Protein AF-A0A4W2GE34-F1 (afdb_monomer)

pLDDT: mean 76.1, std 17.74, range [30.22, 95.31]

Solvent-accessible surface area (backbone atoms only — not comparable to full-atom values): 17712 Å² total; per-residue (Å²): 122,69,67,61,56,55,50,52,54,49,48,54,54,51,48,54,53,50,52,54,49,46,38,51,45,36,50,52,36,46,50,34,50,51,50,37,46,51,49,50,53,49,48,57,51,46,40,61,76,46,47,76,88,37,50,70,58,52,50,50,47,28,46,50,36,48,53,36,40,53,53,33,50,52,42,52,51,53,42,52,54,48,54,48,52,47,52,23,63,76,69,72,51,89,56,68,73,80,66,56,48,72,70,56,52,53,51,52,52,50,51,44,53,54,56,62,43,55,54,69,72,67,85,70,83,84,82,77,78,83,77,82,79,96,70,99,64,86,83,79,69,78,71,68,56,76,51,75,68,49,47,52,28,52,56,40,41,60,60,53,58,69,47,51,65,57,32,50,50,52,68,66,39,61,83,71,37,66,66,54,49,52,53,25,60,76,68,70,48,74,93,46,74,64,61,51,53,52,50,48,46,72,73,44,43,66,63,54,52,52,55,49,51,55,50,50,46,55,51,50,15,53,53,37,18,63,44,27,54,77,44,96,57,89,75,27,45,59,71,56,26,56,52,42,40,57,35,38,41,69,67,66,62,88,70,87,71,74,68,86,38,75,62,22,46,52,52,52,51,52,44,38,50,49,58,79,52,58,71,92,70,74,77,69,81,74,72,82,73,65,76,82,83,77,80,82,87,82,83,80,85,82,133

Radius of gyration: 26.82 Å; Cα contacts (8 Å, |Δi|>4): 224; chains: 1; bounding box: 54×100×78 Å

Foldseek 3Di:
DVPVVVVVVVLVVVLLVLLVVLLVLLVLLVVLLVVLLVLLLVLLVCLLPVPLVCVVVNLVSLVVSQVSLVVSLVSLVVNVVSVLVSQCSVVVNPDSVVSDDPVVVVVNVVVNVLSNQAPHSDPDDDRPPPDDDDDDDDPPGRPSADDPSNLVSSVSSVVSCVSVLVSCLSVVCCVVDPVNVVVCVVVVPDDDSVVVVVVCCVPPVPVVVVVVVVVLLQSLLSNLLNQQVPPPDPCSDSVNSSVLLVCLLVVVCPPPRDRPGPSNVVSSVVSNVCNVDVDPDDPDPPVVPDDPPPDDDDDDDDD

Nearest PDB structures (foldseek):
  6cnn-assembly1_A  TM=9.655E-01  e=1.102E-25  Homo sapiens
  8j02-assembly1_A  TM=2.925E-01  e=1.025E-02  Homo sapiens

Organism: Bos indicus x Bos taurus (NCBI:txid30522)

Mean predicted aligned error: 12.09 Å

Structure (mmCIF, N/CA/C/O backbone):
data_AF-A0A4W2GE34-F1
#
_entry.id   AF-A0A4W2GE34-F1
#
loop_
_atom_site.group_PDB
_atom_site.id
_atom_site.type_symbol
_atom_site.label_atom_id
_atom_site.label_alt_id
_atom_site.label_comp_id
_atom_site.label_asym_id
_atom_site.label_entity_id
_atom_site.label_seq_id
_atom_site.pdbx_PDB_ins_code
_atom_site.Cartn_x
_atom_site.Cartn_y
_atom_site.Cartn_z
_atom_site.occupancy
_atom_site.B_iso_or_equiv
_atom_site.auth_seq_id
_atom_site.auth_comp_id
_atom_site.auth_asym_id
_atom_site.auth_atom_id
_atom_site.pdbx_PDB_model_num
ATOM 1 N N . MET A 1 1 ? -26.357 -3.545 44.857 1.00 49.72 1 MET A N 1
ATOM 2 C CA . MET A 1 1 ? -25.732 -2.459 44.062 1.00 49.72 1 MET A CA 1
ATOM 3 C C . MET A 1 1 ? -24.237 -2.652 43.767 1.00 49.72 1 MET A C 1
ATOM 5 O O . MET A 1 1 ? -23.797 -2.166 42.738 1.00 49.72 1 MET A O 1
ATOM 9 N N . GLY A 1 2 ? -23.444 -3.382 44.572 1.00 49.66 2 GLY A N 1
ATOM 10 C CA . GLY A 1 2 ? -22.002 -3.571 44.295 1.00 49.66 2 GLY A CA 1
ATOM 11 C C . GLY A 1 2 ? -21.643 -4.480 43.101 1.00 49.66 2 GLY A C 1
ATOM 12 O O . GLY A 1 2 ? -20.618 -4.264 42.461 1.00 49.66 2 GLY A O 1
ATOM 13 N N . GLY A 1 3 ? -22.482 -5.466 42.759 1.00 56.97 3 GLY A N 1
ATOM 14 C CA . GLY A 1 3 ? -22.187 -6.440 41.692 1.00 56.97 3 GLY A CA 1
ATOM 15 C C . GLY A 1 3 ? -22.175 -5.862 40.270 1.00 56.97 3 GLY A C 1
ATOM 16 O O . GLY A 1 3 ? -21.325 -6.234 39.463 1.00 56.97 3 GLY A O 1
ATOM 17 N N . GLU A 1 4 ? -23.058 -4.906 39.965 1.00 59.00 4 GLU A N 1
ATOM 18 C CA . GLU A 1 4 ? -23.108 -4.269 38.638 1.00 59.00 4 GLU A CA 1
ATOM 19 C C . GLU A 1 4 ? -21.934 -3.312 38.403 1.00 59.00 4 GLU A C 1
ATOM 21 O O . GLU A 1 4 ? -21.377 -3.276 37.306 1.00 59.00 4 GLU A O 1
ATOM 26 N N . LEU A 1 5 ? -21.485 -2.604 39.447 1.00 60.19 5 LEU A N 1
ATOM 27 C CA . LEU A 1 5 ? -20.334 -1.702 39.364 1.00 60.19 5 LEU A CA 1
ATOM 28 C C . LEU A 1 5 ? -19.029 -2.472 39.084 1.00 60.19 5 LEU A C 1
ATOM 30 O O . LEU A 1 5 ? -18.223 -2.060 38.248 1.00 60.19 5 LEU A O 1
ATOM 34 N N . VAL A 1 6 ? -18.842 -3.626 39.738 1.00 63.75 6 VAL A N 1
ATOM 35 C CA . VAL A 1 6 ? -17.682 -4.513 39.528 1.00 63.75 6 VAL A CA 1
ATOM 36 C C . VAL A 1 6 ? -17.706 -5.137 38.127 1.00 63.75 6 VAL A C 1
ATOM 38 O O . VAL A 1 6 ? -16.666 -5.205 37.468 1.00 63.75 6 VAL A O 1
ATOM 41 N N . SER A 1 7 ? -18.890 -5.520 37.633 1.00 67.19 7 SER A N 1
ATOM 42 C CA . SER A 1 7 ? -19.073 -6.013 36.261 1.00 67.19 7 SER A CA 1
ATOM 43 C C . SER A 1 7 ? -18.729 -4.939 35.214 1.00 67.19 7 SER A C 1
ATOM 45 O O . SER A 1 7 ? -17.963 -5.196 34.279 1.00 67.19 7 SER A O 1
ATOM 47 N N . GLY A 1 8 ? -19.186 -3.696 35.421 1.00 72.69 8 GLY A N 1
ATOM 48 C CA . GLY A 1 8 ? -18.894 -2.559 34.541 1.00 72.69 8 GLY A CA 1
ATOM 49 C C . GLY A 1 8 ? -17.405 -2.192 34.484 1.00 72.69 8 GLY A C 1
ATOM 50 O O . GLY A 1 8 ? -16.846 -1.994 33.403 1.00 72.69 8 GLY A O 1
ATOM 51 N N . LEU A 1 9 ? -16.717 -2.181 35.631 1.00 79.31 9 LEU A N 1
ATOM 52 C CA . LEU A 1 9 ? -15.264 -1.964 35.703 1.00 79.31 9 LEU A CA 1
ATOM 53 C C . LEU A 1 9 ? -14.473 -3.080 34.997 1.00 79.31 9 LEU A C 1
ATOM 55 O O . LEU A 1 9 ? -13.468 -2.809 34.330 1.00 79.31 9 LEU A O 1
ATOM 59 N N . GLY A 1 10 ? -14.939 -4.330 35.099 1.00 83.62 10 GLY A N 1
ATOM 60 C CA . GLY A 1 10 ? -14.369 -5.475 34.386 1.00 83.62 10 GLY A CA 1
ATOM 61 C C . GLY A 1 10 ? -14.473 -5.334 32.864 1.00 83.62 10 GLY A C 1
ATOM 62 O O . GLY A 1 10 ? -13.480 -5.532 32.155 1.00 83.62 10 GLY A O 1
ATOM 63 N N . ALA A 1 11 ? -15.639 -4.916 32.364 1.00 81.94 11 ALA A N 1
ATOM 64 C CA . ALA A 1 11 ? -15.869 -4.664 30.942 1.00 81.94 11 ALA A CA 1
ATOM 65 C C . ALA A 1 11 ? -14.972 -3.534 30.404 1.00 81.94 11 ALA A C 1
ATOM 67 O O . ALA A 1 11 ? -14.330 -3.695 29.364 1.00 81.94 11 ALA A O 1
ATOM 68 N N . LEU A 1 12 ? -14.828 -2.432 31.149 1.00 83.06 12 LEU A N 1
ATOM 69 C CA . LEU A 1 12 ? -13.944 -1.318 30.781 1.00 83.06 12 LEU A CA 1
ATOM 70 C C . LEU A 1 12 ? -12.466 -1.732 30.723 1.00 83.06 12 LEU A C 1
ATOM 72 O O . LEU A 1 12 ? -11.753 -1.373 29.781 1.00 83.06 12 LEU A O 1
ATOM 76 N N . ARG A 1 13 ? -12.001 -2.534 31.691 1.00 86.50 13 ARG A N 1
ATOM 77 C CA . ARG A 1 13 ? -10.631 -3.073 31.688 1.00 86.50 13 ARG A CA 1
ATOM 78 C C . ARG A 1 13 ? -10.398 -3.999 30.492 1.00 86.50 13 ARG A C 1
ATOM 80 O O . ARG A 1 13 ? -9.358 -3.904 29.838 1.00 86.50 13 ARG A O 1
ATOM 87 N N . ARG A 1 14 ? -11.363 -4.874 30.189 1.00 85.88 14 ARG A N 1
ATOM 88 C CA . ARG A 1 14 ? -11.313 -5.777 29.029 1.00 85.88 14 ARG A CA 1
ATOM 89 C C . ARG A 1 14 ? -11.251 -4.992 27.721 1.00 85.88 14 ARG A C 1
ATOM 91 O O . ARG A 1 14 ? -10.404 -5.283 26.883 1.00 85.88 14 ARG A O 1
ATOM 98 N N . ARG A 1 15 ? -12.078 -3.956 27.588 1.00 84.75 15 ARG A N 1
ATOM 99 C CA . ARG A 1 15 ? -12.114 -3.053 26.434 1.00 84.75 15 ARG A CA 1
ATOM 100 C C . ARG A 1 15 ? -10.772 -2.368 26.182 1.00 84.75 15 ARG A C 1
ATOM 102 O O . ARG A 1 15 ? -10.282 -2.394 25.058 1.00 84.75 15 ARG A O 1
ATOM 109 N N . LYS A 1 16 ? -10.145 -1.800 27.222 1.00 85.50 16 LYS A N 1
ATOM 110 C CA . LYS A 1 16 ? -8.821 -1.162 27.104 1.00 85.50 16 LYS A CA 1
ATOM 111 C C . LYS A 1 16 ? -7.769 -2.148 26.584 1.00 85.50 16 LYS A C 1
ATOM 113 O O . LYS A 1 16 ? -7.030 -1.820 25.661 1.00 85.50 16 LYS A O 1
ATOM 118 N N . ARG A 1 17 ? -7.757 -3.373 27.123 1.00 87.94 17 ARG A N 1
ATOM 119 C CA . ARG A 1 17 ? -6.850 -4.441 26.676 1.00 87.94 17 ARG A CA 1
ATOM 120 C C . ARG A 1 17 ? -7.086 -4.822 25.210 1.00 87.94 17 ARG A C 1
ATOM 122 O O . ARG A 1 17 ? -6.120 -5.031 24.486 1.00 87.94 17 ARG A O 1
ATOM 129 N N . LEU A 1 18 ? -8.343 -4.913 24.770 1.00 87.44 18 LEU A N 1
ATOM 130 C CA . LEU A 1 18 ? -8.673 -5.218 23.372 1.00 87.44 18 LEU A CA 1
ATOM 131 C C . LEU A 1 18 ? -8.178 -4.120 22.420 1.00 87.44 18 LEU A C 1
ATOM 133 O O . LEU A 1 18 ? -7.550 -4.444 21.419 1.00 87.44 18 LEU A O 1
ATOM 137 N N . LEU A 1 19 ? -8.351 -2.842 22.770 1.00 84.69 19 LEU A N 1
ATOM 138 C CA . LEU A 1 19 ? -7.851 -1.721 21.962 1.00 84.69 19 LEU A CA 1
ATOM 139 C C . LEU A 1 19 ? -6.314 -1.683 21.879 1.00 84.69 19 LEU A C 1
ATOM 141 O O . LEU A 1 19 ? -5.751 -1.383 20.826 1.00 84.69 19 LEU A O 1
ATOM 145 N N . GLU A 1 20 ? -5.611 -2.002 22.970 1.00 87.12 20 GLU A N 1
ATOM 146 C CA . GLU A 1 20 ? -4.145 -2.135 22.956 1.00 87.12 20 GLU A CA 1
ATOM 147 C C . GLU A 1 20 ? -3.689 -3.291 22.049 1.00 87.12 20 GLU A C 1
ATOM 149 O O . GLU A 1 20 ? -2.725 -3.142 21.292 1.00 87.12 20 GLU A O 1
ATOM 154 N N . GLN A 1 21 ? -4.413 -4.417 22.067 1.00 89.88 21 GLN A N 1
ATOM 155 C CA . GLN A 1 21 ? -4.170 -5.542 21.161 1.00 89.88 21 GLN A CA 1
ATOM 156 C C . GLN A 1 21 ? -4.429 -5.162 19.697 1.00 89.88 21 GLN A C 1
ATOM 158 O O . GLN A 1 21 ? -3.591 -5.460 18.852 1.00 89.88 21 GLN A O 1
ATOM 163 N N . GLU A 1 22 ? -5.522 -4.460 19.390 1.00 88.75 22 GLU A N 1
ATOM 164 C CA . GLU A 1 22 ? -5.815 -3.960 18.037 1.00 88.75 22 GLU A CA 1
ATOM 165 C C . GLU A 1 22 ? -4.730 -3.011 17.524 1.00 88.75 22 GLU A C 1
ATOM 167 O O . GLU A 1 22 ? -4.302 -3.124 16.375 1.00 88.75 22 GLU A O 1
ATOM 172 N N . LYS A 1 23 ? -4.226 -2.112 18.381 1.00 88.50 23 LYS A N 1
ATOM 173 C CA . LYS A 1 23 ? -3.110 -1.220 18.040 1.00 88.50 23 LYS A CA 1
ATOM 174 C C . LYS A 1 23 ? -1.846 -2.009 17.696 1.00 88.50 23 LYS A C 1
ATOM 176 O O . LYS A 1 23 ? -1.174 -1.683 16.717 1.00 88.50 23 LYS A O 1
ATOM 181 N N . SER A 1 24 ? -1.515 -3.029 18.490 1.00 90.56 24 SER A N 1
ATOM 182 C CA . SER A 1 24 ? -0.360 -3.890 18.222 1.00 90.56 24 SER A CA 1
ATOM 183 C C . SER A 1 24 ? -0.540 -4.672 16.918 1.00 90.56 24 SER A C 1
ATOM 185 O O . SER A 1 24 ? 0.347 -4.639 16.067 1.00 90.56 24 SER A O 1
ATOM 187 N N . LEU A 1 25 ? -1.708 -5.291 16.714 1.00 92.62 25 LEU A N 1
ATOM 188 C CA . LEU A 1 25 ? -2.041 -6.040 15.499 1.00 92.62 25 LEU A CA 1
ATOM 189 C C . LEU A 1 25 ? -1.970 -5.162 14.249 1.00 92.62 25 LEU A C 1
ATOM 191 O O . LEU A 1 25 ? -1.370 -5.572 13.259 1.00 92.62 25 LEU A O 1
ATOM 195 N N . ALA A 1 26 ? -2.507 -3.941 14.288 1.00 90.38 26 ALA A N 1
ATOM 196 C CA . ALA A 1 26 ? -2.428 -3.012 13.163 1.00 90.38 26 ALA A CA 1
ATOM 197 C C . ALA A 1 26 ? -0.984 -2.593 12.845 1.00 90.38 26 ALA A C 1
ATOM 199 O O . ALA A 1 26 ? -0.629 -2.457 11.676 1.00 90.38 26 ALA A O 1
ATOM 200 N N . GLY A 1 27 ? -0.135 -2.443 13.869 1.00 91.25 27 GLY A N 1
ATOM 201 C CA . GLY A 1 27 ? 1.298 -2.201 13.691 1.00 91.25 27 GLY A CA 1
ATOM 202 C C . GLY A 1 27 ? 2.007 -3.361 12.987 1.00 91.25 27 GLY A C 1
ATOM 203 O O . GLY A 1 27 ? 2.712 -3.138 12.006 1.00 91.25 27 GLY A O 1
ATOM 204 N N . TRP A 1 28 ? 1.772 -4.598 13.437 1.00 94.19 28 TRP A N 1
ATOM 205 C CA . TRP A 1 28 ? 2.329 -5.804 12.810 1.00 94.19 28 TRP A CA 1
ATOM 206 C C . TRP A 1 28 ? 1.804 -6.035 11.389 1.00 94.19 28 TRP A C 1
ATOM 208 O O . TRP A 1 28 ? 2.569 -6.408 10.505 1.00 94.19 28 TRP A O 1
ATOM 218 N N . THR A 1 29 ? 0.520 -5.754 11.156 1.00 93.38 29 THR A N 1
ATOM 219 C CA . THR A 1 29 ? -0.116 -5.835 9.832 1.00 93.38 29 THR A CA 1
ATOM 220 C C . THR A 1 29 ? 0.556 -4.866 8.860 1.00 93.38 29 THR A C 1
ATOM 222 O O . THR A 1 29 ? 0.935 -5.256 7.759 1.00 93.38 29 THR A O 1
ATOM 225 N N . LEU A 1 30 ? 0.780 -3.615 9.282 1.00 92.50 30 LEU A N 1
ATOM 226 C CA . LEU A 1 30 ? 1.485 -2.625 8.469 1.00 92.50 30 LEU A CA 1
ATOM 227 C C . LEU A 1 30 ? 2.942 -3.033 8.206 1.00 92.50 30 LEU A C 1
ATOM 229 O O . LEU A 1 30 ? 3.415 -2.894 7.080 1.00 92.50 30 LEU A O 1
ATOM 233 N N . ALA A 1 31 ? 3.640 -3.547 9.222 1.00 93.50 31 ALA A N 1
ATOM 234 C CA . ALA A 1 31 ? 5.021 -4.000 9.080 1.00 93.50 31 ALA A CA 1
ATOM 235 C C . ALA A 1 31 ? 5.136 -5.134 8.050 1.00 93.50 31 ALA A C 1
ATOM 237 O O . ALA A 1 31 ? 5.928 -5.024 7.121 1.00 93.50 31 ALA A O 1
ATOM 238 N N . LEU A 1 32 ? 4.294 -6.170 8.148 1.00 93.88 32 LEU A N 1
ATOM 239 C CA . 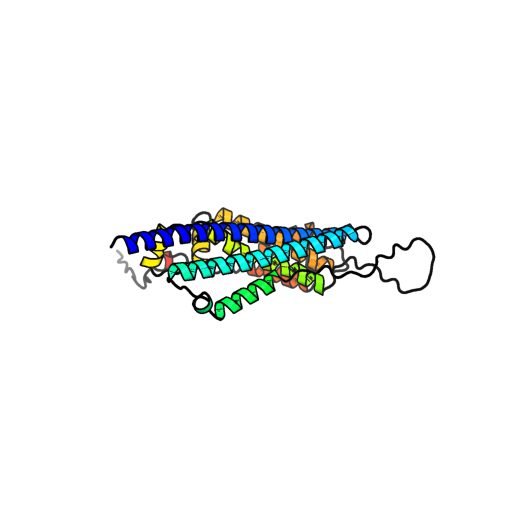LEU A 1 32 ? 4.294 -7.291 7.202 1.00 93.88 32 LEU A CA 1
ATOM 240 C C . LEU A 1 32 ? 3.857 -6.882 5.793 1.00 93.88 32 LEU A C 1
ATOM 242 O O . LEU A 1 32 ? 4.437 -7.361 4.820 1.00 93.88 32 LEU A O 1
ATOM 246 N N . ALA A 1 33 ? 2.887 -5.973 5.664 1.00 93.06 33 ALA A N 1
ATOM 247 C CA . ALA A 1 33 ? 2.516 -5.416 4.365 1.00 93.06 33 ALA A CA 1
ATOM 248 C C . ALA A 1 33 ? 3.699 -4.672 3.721 1.00 93.06 33 ALA A C 1
ATOM 250 O O . ALA A 1 33 ? 3.994 -4.898 2.548 1.00 93.06 33 ALA A O 1
ATOM 251 N N . GLY A 1 34 ? 4.412 -3.850 4.500 1.00 92.25 34 GLY A N 1
ATOM 252 C CA . GLY A 1 34 ? 5.620 -3.152 4.060 1.00 92.25 34 GLY A CA 1
ATOM 253 C C . GLY A 1 34 ? 6.749 -4.108 3.674 1.00 92.25 34 GLY A C 1
ATOM 254 O O . GLY A 1 34 ? 7.351 -3.940 2.617 1.00 92.25 34 GLY A O 1
ATOM 255 N N . THR A 1 35 ? 6.994 -5.154 4.470 1.00 93.44 35 THR A N 1
ATOM 256 C CA . THR A 1 35 ? 7.967 -6.205 4.139 1.00 93.44 35 THR A CA 1
ATOM 257 C C . THR A 1 35 ? 7.601 -6.916 2.836 1.00 93.44 35 THR A C 1
ATOM 259 O O . THR A 1 35 ? 8.473 -7.114 1.996 1.00 93.44 35 THR A O 1
ATOM 262 N N . GLY A 1 36 ? 6.324 -7.244 2.617 1.00 92.81 36 GLY A N 1
ATOM 263 C CA . GLY A 1 36 ? 5.861 -7.864 1.374 1.00 92.81 36 GLY A CA 1
ATOM 264 C C . GLY A 1 36 ? 6.082 -6.981 0.141 1.00 92.81 36 GLY A C 1
ATOM 265 O O . GLY A 1 36 ? 6.560 -7.473 -0.878 1.00 92.81 36 GLY A O 1
ATOM 266 N N . ILE A 1 37 ? 5.800 -5.675 0.242 1.00 91.62 37 ILE A N 1
ATOM 267 C CA . ILE A 1 37 ? 6.073 -4.706 -0.835 1.00 91.62 37 ILE A CA 1
ATOM 268 C C . ILE A 1 37 ? 7.586 -4.578 -1.073 1.00 91.62 37 ILE A C 1
ATOM 270 O O . ILE A 1 37 ? 8.028 -4.597 -2.216 1.00 91.62 37 ILE A O 1
ATOM 274 N N . GLY A 1 38 ? 8.398 -4.505 -0.015 1.00 92.19 38 GLY A N 1
ATOM 275 C CA . GLY A 1 38 ? 9.856 -4.436 -0.140 1.00 92.19 38 GLY A CA 1
ATOM 276 C C . GLY A 1 38 ? 10.454 -5.672 -0.819 1.00 92.19 38 GLY A C 1
ATOM 277 O O . GLY A 1 38 ? 11.276 -5.541 -1.721 1.00 92.19 38 GLY A O 1
ATOM 278 N N . LEU A 1 39 ? 9.996 -6.871 -0.444 1.00 92.50 39 LEU A N 1
ATOM 279 C CA . LEU A 1 39 ? 10.401 -8.123 -1.090 1.00 92.50 39 LEU A CA 1
ATOM 280 C C . LEU A 1 39 ? 9.944 -8.195 -2.552 1.00 92.50 39 LEU A C 1
ATOM 282 O O . LEU A 1 39 ? 10.665 -8.734 -3.386 1.00 92.50 39 LEU A O 1
ATOM 286 N N . MET A 1 40 ? 8.774 -7.637 -2.873 1.00 91.06 40 MET A N 1
ATOM 287 C CA . MET A 1 40 ? 8.269 -7.535 -4.244 1.00 91.06 40 MET A CA 1
ATOM 288 C C . MET A 1 40 ? 9.174 -6.658 -5.115 1.00 91.06 40 MET A C 1
ATOM 290 O O . MET A 1 40 ? 9.588 -7.088 -6.192 1.00 91.06 40 MET A O 1
ATOM 294 N N . VAL A 1 41 ? 9.533 -5.468 -4.623 1.00 90.50 41 VAL A N 1
ATOM 295 C CA . VAL A 1 41 ? 10.467 -4.558 -5.301 1.00 90.50 41 VAL A CA 1
ATOM 296 C C . VAL A 1 41 ? 11.822 -5.241 -5.479 1.00 90.50 41 VAL A C 1
ATOM 298 O O . VAL A 1 41 ? 12.362 -5.259 -6.580 1.00 90.50 41 VAL A O 1
ATOM 301 N N . LEU A 1 42 ? 12.333 -5.883 -4.424 1.00 90.50 42 LEU A N 1
ATOM 302 C CA . LEU A 1 42 ? 13.592 -6.623 -4.474 1.00 90.50 42 LEU A CA 1
ATOM 303 C C . LEU A 1 42 ? 13.554 -7.739 -5.529 1.00 90.50 42 LEU A C 1
ATOM 305 O O . LEU A 1 42 ? 14.499 -7.875 -6.298 1.00 90.50 42 LEU A O 1
ATOM 309 N N . HIS A 1 43 ? 12.468 -8.513 -5.600 1.00 88.38 43 HIS A N 1
ATOM 310 C CA . HIS A 1 43 ? 12.284 -9.547 -6.620 1.00 88.38 43 HIS A CA 1
ATOM 311 C C . HIS A 1 43 ? 12.317 -8.965 -8.039 1.00 88.38 43 HIS A C 1
ATOM 313 O O . HIS A 1 43 ? 12.986 -9.521 -8.908 1.00 88.38 43 HIS A O 1
ATOM 319 N N . ALA A 1 44 ? 11.624 -7.847 -8.275 1.00 84.19 44 ALA A N 1
ATOM 320 C CA . ALA A 1 44 ? 11.589 -7.193 -9.581 1.00 84.19 44 ALA A CA 1
ATOM 321 C C . ALA A 1 44 ? 12.975 -6.683 -10.019 1.00 84.19 44 ALA A C 1
ATOM 323 O O . ALA A 1 44 ? 13.352 -6.861 -11.175 1.00 84.19 44 ALA A O 1
ATOM 324 N N . GLU A 1 45 ? 13.756 -6.107 -9.100 1.00 87.06 45 GLU A N 1
ATOM 325 C CA . GLU A 1 45 ? 15.123 -5.657 -9.392 1.00 87.06 45 GLU A CA 1
ATOM 326 C C . GLU A 1 45 ? 16.091 -6.835 -9.580 1.00 87.06 45 GLU A C 1
ATOM 328 O O . GLU A 1 45 ? 16.892 -6.837 -10.512 1.00 87.06 45 GLU A O 1
ATOM 333 N N . MET A 1 46 ? 16.006 -7.877 -8.745 1.00 84.25 46 MET A N 1
ATOM 334 C CA . MET A 1 46 ? 16.856 -9.066 -8.891 1.00 84.25 46 MET A CA 1
ATOM 335 C C . MET A 1 46 ? 16.590 -9.813 -10.196 1.00 84.25 46 MET A C 1
ATOM 337 O O . MET A 1 46 ? 17.533 -10.324 -10.793 1.00 84.25 46 MET A O 1
ATOM 341 N N . LEU A 1 47 ? 15.338 -9.871 -10.658 1.00 81.94 47 LEU A N 1
ATOM 342 C CA . LEU A 1 47 ? 15.009 -10.481 -11.946 1.00 81.94 47 LEU A CA 1
ATOM 343 C C . LEU A 1 47 ? 15.649 -9.702 -13.103 1.00 81.94 47 LEU A C 1
ATOM 345 O O . LEU A 1 47 ? 16.174 -10.310 -14.032 1.00 81.94 47 LEU A O 1
ATOM 349 N N . TRP A 1 48 ? 15.648 -8.370 -13.004 1.00 78.31 48 TRP A N 1
ATOM 350 C CA . TRP A 1 48 ? 16.226 -7.480 -14.007 1.00 78.31 48 TRP A CA 1
ATOM 351 C C . TRP A 1 48 ? 17.758 -7.579 -14.085 1.00 78.31 48 TRP A C 1
ATOM 353 O O . TRP A 1 48 ? 18.308 -7.682 -15.177 1.00 78.31 48 TRP A O 1
ATOM 363 N N . PHE A 1 49 ? 18.454 -7.585 -12.941 1.00 78.06 49 PHE A N 1
ATOM 364 C CA . PHE A 1 49 ? 19.926 -7.606 -12.903 1.00 78.06 49 PHE A CA 1
ATOM 365 C C . PHE A 1 49 ? 20.541 -9.013 -12.922 1.00 78.06 49 PHE A C 1
ATOM 367 O O . PHE A 1 49 ? 21.626 -9.205 -13.467 1.00 78.06 49 PHE A O 1
ATOM 374 N N . GLY A 1 50 ? 19.894 -9.985 -12.274 1.00 69.38 50 GLY A N 1
ATOM 375 C CA . GLY A 1 50 ? 20.477 -11.291 -11.951 1.00 69.38 50 GLY A CA 1
ATOM 376 C C . GLY A 1 50 ? 20.172 -12.403 -12.954 1.00 69.38 50 GLY A C 1
ATOM 377 O O . GLY A 1 50 ? 20.916 -13.381 -13.003 1.00 69.38 50 GLY A O 1
ATOM 378 N N . GLY A 1 51 ? 19.117 -12.272 -13.766 1.00 69.25 51 GLY A N 1
ATOM 379 C CA . GLY A 1 51 ? 18.751 -13.243 -14.802 1.00 69.25 51 GLY A CA 1
ATOM 380 C C . GLY A 1 51 ? 18.680 -14.710 -14.326 1.00 69.25 51 GLY A C 1
ATOM 381 O O . GLY A 1 51 ? 18.347 -15.014 -13.181 1.00 69.25 51 GLY A O 1
ATOM 382 N N . CYS A 1 52 ? 19.015 -15.643 -15.226 1.00 68.44 52 CYS A N 1
ATOM 383 C CA . CYS A 1 52 ? 18.965 -17.097 -14.995 1.00 68.44 52 CYS A CA 1
ATOM 384 C C . CYS A 1 52 ? 19.896 -17.654 -13.881 1.00 68.44 52 CYS A C 1
ATOM 386 O O . CYS A 1 52 ? 19.481 -18.596 -13.204 1.00 68.44 52 CYS A O 1
ATOM 388 N N . PRO A 1 53 ? 21.107 -17.125 -13.589 1.00 75.94 53 PRO A N 1
ATOM 389 C CA . PRO A 1 53 ? 21.929 -17.694 -12.510 1.00 75.94 53 PRO A CA 1
ATOM 390 C C . PRO A 1 53 ? 21.326 -17.528 -11.102 1.00 75.94 53 PRO A C 1
ATOM 392 O O . PRO A 1 53 ? 21.734 -18.227 -10.177 1.00 75.94 53 PRO A O 1
ATOM 395 N N . TRP A 1 54 ? 20.345 -16.635 -10.921 1.00 79.69 54 TRP A N 1
ATOM 396 C CA . TRP A 1 54 ? 19.771 -16.288 -9.614 1.00 79.69 54 TRP A CA 1
ATOM 397 C C . TRP A 1 54 ? 18.415 -16.962 -9.349 1.00 79.69 54 TRP A C 1
ATOM 399 O O . TRP A 1 54 ? 17.715 -16.596 -8.405 1.00 79.69 54 TRP A O 1
ATOM 409 N N . VAL A 1 55 ? 18.039 -17.979 -10.136 1.00 80.19 55 VAL A N 1
ATOM 410 C CA . VAL A 1 55 ? 16.730 -18.657 -10.035 1.00 80.19 55 VAL A CA 1
ATOM 411 C C . VAL A 1 55 ? 16.419 -19.173 -8.628 1.00 80.19 55 VAL A C 1
ATOM 413 O O . VAL A 1 55 ? 15.286 -19.023 -8.170 1.00 80.19 55 VAL A O 1
ATOM 416 N N . LEU A 1 56 ? 17.409 -19.708 -7.902 1.00 82.69 56 LEU A N 1
ATOM 417 C CA . LEU A 1 56 ? 17.213 -20.149 -6.516 1.00 82.69 56 LEU A CA 1
ATOM 418 C C . LEU A 1 56 ? 16.800 -18.986 -5.597 1.00 82.69 56 LEU A C 1
ATOM 420 O O . LEU A 1 56 ? 15.885 -19.132 -4.788 1.00 82.69 56 LEU A O 1
ATOM 424 N N . TYR A 1 57 ? 17.445 -17.827 -5.741 1.00 85.81 57 TYR A N 1
ATOM 425 C CA . TYR A 1 57 ? 17.144 -16.634 -4.949 1.00 85.81 57 TYR A CA 1
ATOM 426 C C . TYR A 1 57 ? 15.778 -16.044 -5.308 1.00 85.81 57 TYR A C 1
ATOM 428 O O . TYR A 1 57 ? 15.014 -15.696 -4.409 1.00 85.81 57 TYR A O 1
ATOM 436 N N . LEU A 1 58 ? 15.433 -15.986 -6.598 1.00 85.38 58 LEU A N 1
ATOM 437 C CA . LEU A 1 58 ? 14.117 -15.531 -7.059 1.00 85.38 58 LEU A CA 1
ATOM 438 C C . LEU A 1 58 ? 12.995 -16.414 -6.500 1.00 85.38 58 LEU A C 1
ATOM 440 O O . LEU A 1 58 ? 12.005 -15.901 -5.975 1.00 85.38 58 LEU A O 1
ATOM 444 N N . PHE A 1 59 ? 13.183 -17.736 -6.531 1.00 85.44 59 PHE A N 1
ATOM 445 C CA . PHE A 1 59 ? 12.244 -18.686 -5.940 1.00 85.44 59 PHE A CA 1
ATOM 446 C C . PHE A 1 59 ? 12.116 -18.497 -4.423 1.00 85.44 59 PHE A C 1
ATOM 448 O O . PHE A 1 59 ? 11.003 -18.407 -3.904 1.00 85.44 59 PHE A O 1
ATOM 455 N N . LEU A 1 60 ? 13.240 -18.360 -3.709 1.00 89.94 60 LEU A N 1
ATOM 456 C CA . LEU A 1 60 ? 13.245 -18.124 -2.263 1.00 89.94 60 LEU A CA 1
ATOM 457 C C . LEU A 1 60 ? 12.485 -16.841 -1.906 1.00 89.94 60 LEU A C 1
ATOM 459 O O . LEU A 1 60 ? 11.674 -16.838 -0.981 1.00 89.94 60 LEU A O 1
ATOM 463 N N . VAL A 1 61 ? 12.684 -15.765 -2.668 1.00 90.44 61 VAL A N 1
ATOM 464 C CA . VAL A 1 61 ? 11.992 -14.491 -2.442 1.00 90.44 61 VAL A CA 1
ATOM 465 C C . VAL A 1 61 ? 10.494 -14.613 -2.732 1.00 90.44 61 VAL A C 1
ATOM 467 O O . VAL A 1 61 ? 9.703 -14.133 -1.921 1.00 90.44 61 VAL A O 1
ATOM 470 N N . LYS A 1 62 ? 10.072 -15.324 -3.792 1.00 89.81 62 LYS A N 1
ATOM 471 C CA . LYS A 1 62 ? 8.644 -15.629 -4.030 1.00 89.81 62 LYS A CA 1
ATOM 472 C C . LYS A 1 62 ? 8.027 -16.425 -2.865 1.00 89.81 62 LYS A C 1
ATOM 474 O O . LYS A 1 62 ? 6.918 -16.113 -2.430 1.00 89.81 62 LYS A O 1
ATOM 479 N N . CYS A 1 63 ? 8.752 -17.387 -2.290 1.00 91.00 63 CYS A N 1
ATOM 480 C CA . CYS A 1 63 ? 8.308 -18.119 -1.098 1.00 91.00 63 CYS A CA 1
ATOM 481 C C . CYS A 1 63 ? 8.182 -17.208 0.133 1.00 91.00 63 CYS A C 1
ATOM 483 O O . CYS A 1 63 ? 7.170 -17.255 0.831 1.00 91.00 63 CYS A O 1
ATOM 485 N N . MET A 1 64 ? 9.163 -16.334 0.377 1.00 92.56 64 MET A N 1
ATOM 486 C CA . MET A 1 64 ? 9.119 -15.363 1.479 1.00 92.56 64 MET A CA 1
ATOM 487 C C . MET A 1 64 ? 7.959 -14.375 1.331 1.00 92.56 64 MET A C 1
ATOM 489 O O . MET A 1 64 ? 7.289 -14.061 2.317 1.00 92.56 64 MET A O 1
ATOM 493 N N . ILE A 1 65 ? 7.671 -13.935 0.102 1.00 92.19 65 ILE A N 1
ATOM 494 C CA . ILE A 1 65 ? 6.483 -13.141 -0.213 1.00 92.19 65 ILE A CA 1
ATOM 495 C C . ILE A 1 65 ? 5.232 -13.927 0.186 1.00 92.19 65 ILE A C 1
ATOM 497 O O . ILE A 1 65 ? 4.441 -13.420 0.978 1.00 92.19 65 ILE A O 1
ATOM 501 N N . SER A 1 66 ? 5.078 -15.171 -0.272 1.00 93.19 66 SER A N 1
ATOM 502 C CA . SER A 1 66 ? 3.893 -15.980 0.039 1.00 93.19 66 SER A CA 1
ATOM 503 C C . SER A 1 66 ? 3.704 -16.195 1.550 1.00 93.19 66 SER A C 1
ATOM 505 O O . SER A 1 66 ? 2.629 -15.918 2.088 1.00 93.19 66 SER A O 1
ATOM 507 N N . ILE A 1 67 ? 4.771 -16.539 2.280 1.00 93.94 67 ILE A N 1
ATOM 508 C CA . ILE A 1 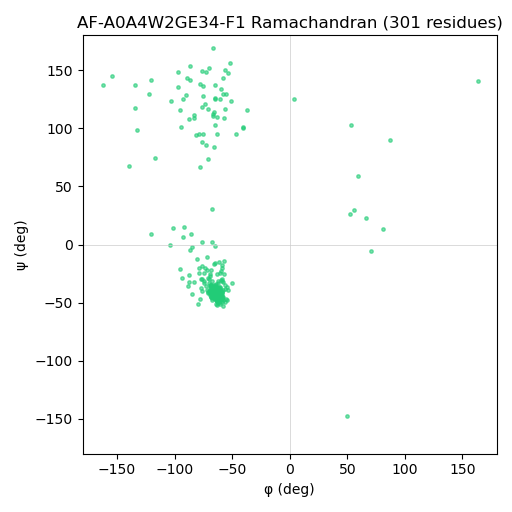67 ? 4.742 -16.676 3.746 1.00 93.94 67 ILE A CA 1
ATOM 509 C C . ILE A 1 67 ? 4.327 -15.355 4.408 1.00 93.94 67 ILE A C 1
ATOM 511 O O . ILE A 1 67 ? 3.437 -15.342 5.262 1.00 93.94 67 ILE A O 1
ATOM 515 N N . SER A 1 68 ? 4.915 -14.227 3.991 1.00 94.81 68 SER A N 1
ATOM 516 C CA . SER A 1 68 ? 4.572 -12.910 4.544 1.00 94.81 68 SER A CA 1
ATOM 517 C C . SER A 1 68 ? 3.100 -12.550 4.312 1.00 94.81 68 SER A C 1
ATOM 519 O O . SER A 1 68 ? 2.456 -11.993 5.200 1.00 94.81 68 SER A O 1
ATOM 521 N N . THR A 1 69 ? 2.535 -12.929 3.160 1.00 94.06 69 THR A N 1
ATOM 522 C CA . THR A 1 69 ? 1.122 -12.685 2.840 1.00 94.06 69 THR A CA 1
ATOM 523 C C . THR A 1 69 ? 0.179 -13.563 3.637 1.00 94.06 69 THR A C 1
ATOM 525 O O . THR A 1 69 ? -0.836 -13.073 4.119 1.00 94.06 69 THR A O 1
ATOM 528 N N . PHE A 1 70 ? 0.528 -14.827 3.864 1.00 94.69 70 PHE A N 1
ATOM 529 C CA . PHE A 1 70 ? -0.265 -15.709 4.713 1.00 94.69 70 PHE A CA 1
ATOM 530 C C . PHE A 1 70 ? -0.318 -15.200 6.163 1.00 94.69 70 PHE A C 1
ATOM 532 O O . PHE A 1 70 ? -1.386 -15.163 6.783 1.00 94.69 70 PHE A O 1
ATOM 539 N N . LEU A 1 71 ? 0.820 -14.732 6.687 1.00 95.25 71 LEU A N 1
ATOM 540 C CA . LEU A 1 71 ? 0.882 -14.086 7.999 1.00 95.25 71 LEU A CA 1
ATOM 541 C C . LEU A 1 71 ? 0.061 -12.789 8.028 1.00 95.25 71 LEU A C 1
ATOM 543 O O . LEU A 1 71 ? -0.688 -12.565 8.977 1.00 95.25 71 LEU A O 1
ATOM 547 N N . LEU A 1 72 ? 0.140 -11.967 6.975 1.00 94.62 72 LEU A N 1
ATOM 548 C CA . LEU A 1 72 ? -0.661 -10.748 6.840 1.00 94.62 72 LEU A CA 1
ATOM 549 C C . LEU A 1 72 ? -2.168 -11.050 6.875 1.00 94.62 72 LEU A C 1
ATOM 551 O O . LEU A 1 72 ? -2.894 -10.431 7.649 1.00 94.62 72 LEU A O 1
ATOM 555 N N . LEU A 1 73 ? -2.634 -12.025 6.089 1.00 94.94 73 LEU A N 1
ATOM 556 C CA . LEU A 1 73 ? -4.040 -12.444 6.063 1.00 94.94 73 LEU A CA 1
ATOM 557 C C . LEU A 1 73 ? -4.498 -12.946 7.437 1.00 94.94 73 LEU A C 1
ATOM 559 O O . LEU A 1 73 ? -5.566 -12.562 7.913 1.00 94.94 73 LEU A O 1
ATOM 563 N N . SER A 1 74 ? -3.661 -13.735 8.113 1.00 95.31 74 SER A N 1
ATOM 564 C CA . SER A 1 74 ? -3.938 -14.221 9.469 1.00 95.31 74 SER A CA 1
ATOM 565 C C . SER A 1 74 ? -4.097 -13.071 10.470 1.00 95.31 74 SER A C 1
ATOM 567 O O . SER A 1 74 ? -5.003 -13.095 11.306 1.00 95.31 74 SER A O 1
ATOM 569 N N . LEU A 1 75 ? -3.268 -12.026 10.368 1.00 94.56 75 LEU A N 1
ATOM 570 C CA . LEU A 1 75 ? -3.388 -10.833 11.209 1.00 94.56 75 LEU A CA 1
ATOM 571 C C . LEU A 1 75 ? -4.633 -10.000 10.895 1.00 94.56 75 LEU A C 1
ATOM 573 O O . LEU A 1 75 ? -5.242 -9.479 11.827 1.00 94.56 75 LEU A O 1
ATOM 577 N N . ILE A 1 76 ? -5.042 -9.897 9.627 1.00 93.62 76 ILE A N 1
ATOM 578 C CA . ILE A 1 76 ? -6.282 -9.204 9.237 1.00 93.62 76 ILE A CA 1
ATOM 579 C C . ILE A 1 76 ? -7.495 -9.916 9.847 1.00 93.62 76 ILE A C 1
ATOM 581 O O . ILE A 1 76 ? -8.353 -9.272 10.454 1.00 93.62 76 ILE A O 1
ATOM 585 N N . VAL A 1 77 ? -7.540 -11.251 9.778 1.00 94.69 77 VAL A N 1
ATOM 586 C CA . VAL A 1 77 ? -8.592 -12.042 10.439 1.00 94.69 77 VAL A CA 1
ATOM 587 C C . VAL A 1 77 ? -8.559 -11.834 11.955 1.00 94.69 77 VAL A C 1
ATOM 589 O O . VAL A 1 77 ? -9.600 -11.582 12.564 1.00 94.69 77 VAL A O 1
ATOM 592 N N . ALA A 1 78 ? -7.375 -11.882 12.574 1.00 94.12 78 ALA A N 1
ATOM 593 C CA . ALA A 1 78 ? -7.223 -11.640 14.007 1.00 94.12 78 ALA A CA 1
ATOM 594 C C . ALA A 1 78 ? -7.682 -10.228 14.408 1.00 94.12 78 ALA A C 1
ATOM 596 O O . ALA A 1 78 ? -8.325 -10.069 15.445 1.00 94.12 78 ALA A O 1
ATOM 597 N N . PHE A 1 79 ? -7.407 -9.216 13.582 1.00 92.25 79 PHE A N 1
ATOM 598 C CA . PHE A 1 79 ? -7.877 -7.851 13.792 1.00 92.25 79 PHE A CA 1
ATOM 599 C C . PHE A 1 79 ? -9.408 -7.796 13.807 1.00 92.25 79 PHE A C 1
ATOM 601 O O . PHE A 1 79 ? -9.993 -7.285 14.760 1.00 92.25 79 PHE A O 1
ATOM 608 N N . HIS A 1 80 ? -10.074 -8.360 12.795 1.00 91.56 80 HIS A N 1
ATOM 609 C CA . HIS A 1 80 ? -11.538 -8.332 12.733 1.00 91.56 80 HIS A CA 1
ATOM 610 C C . HIS A 1 80 ? -12.192 -9.168 13.834 1.00 91.56 80 HIS A C 1
ATOM 612 O O . HIS A 1 80 ? -13.241 -8.792 14.352 1.00 91.56 80 HIS A O 1
ATOM 618 N N . ALA A 1 81 ? -11.554 -10.256 14.272 1.00 91.31 81 ALA A N 1
ATOM 619 C CA . ALA A 1 81 ? -12.009 -10.997 15.443 1.00 91.31 81 ALA A CA 1
ATOM 620 C C . ALA A 1 81 ? -11.981 -10.127 16.714 1.00 91.31 81 ALA A C 1
ATOM 622 O O . ALA A 1 81 ? -12.900 -10.207 17.532 1.00 91.31 81 ALA A O 1
ATOM 623 N N . LYS A 1 82 ? -10.961 -9.271 16.882 1.00 90.56 82 LYS A N 1
ATOM 624 C CA . LYS A 1 82 ? -10.883 -8.321 18.006 1.00 90.56 82 LYS A CA 1
ATOM 625 C C . LYS A 1 82 ? -11.925 -7.214 17.907 1.00 90.56 82 LYS A C 1
ATOM 627 O O . LYS A 1 82 ? -12.574 -6.935 18.912 1.00 90.56 82 LYS A O 1
ATOM 632 N N . GLU A 1 83 ? -12.168 -6.704 16.706 1.00 87.44 83 GLU A N 1
ATOM 633 C CA . GLU A 1 83 ? -13.193 -5.690 16.451 1.00 87.44 83 GLU A CA 1
ATOM 634 C C . GLU A 1 83 ? -14.599 -6.212 16.805 1.00 87.44 83 GLU A C 1
ATOM 636 O O . GLU A 1 83 ? -15.374 -5.544 17.493 1.00 87.44 83 GLU A O 1
ATOM 641 N N . VAL A 1 84 ? -14.906 -7.460 16.434 1.00 89.31 84 VAL A N 1
ATOM 642 C CA . VAL A 1 84 ? -16.162 -8.129 16.812 1.00 89.31 84 VAL A CA 1
ATOM 643 C C . VAL A 1 84 ? -16.230 -8.358 18.325 1.00 89.31 84 VAL A C 1
ATOM 645 O O . VAL A 1 84 ? -17.264 -8.097 18.938 1.00 89.31 84 VAL A O 1
ATOM 648 N N . GLN A 1 85 ? -15.132 -8.777 18.967 1.00 89.25 85 GLN A N 1
ATOM 649 C CA . GLN A 1 85 ? -15.072 -8.917 20.431 1.00 89.25 85 GLN A CA 1
ATOM 650 C C . GLN A 1 85 ? -15.297 -7.584 21.157 1.00 89.25 85 GLN A C 1
ATOM 652 O O . GLN A 1 85 ? -15.931 -7.556 22.218 1.00 89.25 85 GLN A O 1
ATOM 657 N N . LEU A 1 86 ? -14.791 -6.483 20.600 1.00 85.81 86 LEU A N 1
ATOM 658 C CA . LEU A 1 86 ? -15.000 -5.141 21.123 1.00 85.81 86 LEU A CA 1
ATOM 659 C C . LEU A 1 86 ? -16.474 -4.739 20.998 1.00 85.81 86 LEU A C 1
ATOM 661 O O . LEU A 1 86 ? -17.060 -4.284 21.979 1.00 85.81 86 LEU A O 1
ATOM 665 N N . PHE A 1 87 ? -17.096 -4.990 19.842 1.00 85.56 87 PHE A N 1
ATOM 666 C CA . PHE A 1 87 ? -18.520 -4.734 19.621 1.00 85.56 87 PHE A CA 1
ATOM 667 C C . PHE A 1 87 ? -19.420 -5.561 20.551 1.00 85.56 87 PHE A C 1
ATOM 669 O O . PHE A 1 87 ? -20.395 -5.044 21.097 1.00 85.56 87 PHE A O 1
ATOM 676 N N . MET A 1 88 ? -19.075 -6.830 20.785 1.00 87.50 88 MET A N 1
ATOM 677 C CA . MET A 1 88 ? -19.783 -7.680 21.745 1.00 87.50 88 MET A CA 1
ATOM 678 C C . MET A 1 88 ? -19.654 -7.152 23.176 1.00 87.50 88 MET A C 1
ATOM 680 O O . MET A 1 88 ? -20.640 -7.124 23.906 1.00 87.50 88 MET A O 1
ATOM 684 N N . THR A 1 89 ? -18.456 -6.705 23.569 1.00 86.31 89 THR A N 1
ATOM 685 C CA . THR A 1 89 ? -18.200 -6.166 24.915 1.00 86.31 89 THR A CA 1
ATOM 686 C C . THR A 1 89 ? -18.931 -4.838 25.137 1.00 86.31 89 THR A C 1
ATOM 688 O O . THR A 1 89 ? -19.464 -4.625 26.221 1.00 86.31 89 THR A O 1
ATOM 691 N N . ASP A 1 90 ? -18.997 -3.973 24.119 1.00 83.62 90 ASP A N 1
ATOM 692 C CA . ASP A 1 90 ? -19.685 -2.678 24.197 1.00 83.62 90 ASP A CA 1
ATOM 693 C C . ASP A 1 90 ? -21.222 -2.832 24.279 1.00 83.62 90 ASP A C 1
ATOM 695 O O . ASP A 1 90 ? -21.869 -2.008 24.919 1.00 83.62 90 ASP A O 1
ATOM 699 N N . ASN A 1 91 ? -21.800 -3.890 23.691 1.00 85.31 91 ASN A N 1
ATOM 700 C CA . ASN A 1 91 ? -23.252 -4.146 23.691 1.00 85.31 91 ASN A CA 1
ATOM 701 C C . ASN A 1 91 ? -23.707 -5.252 24.667 1.00 85.31 91 ASN A C 1
ATOM 703 O O . ASN A 1 91 ? -24.891 -5.575 24.717 1.00 85.31 91 ASN A O 1
ATOM 707 N N . GLY A 1 92 ? -22.790 -5.878 25.413 1.00 85.88 92 GLY A N 1
ATOM 708 C CA . GLY A 1 92 ? -23.113 -6.987 26.322 1.00 85.88 92 GLY A CA 1
ATOM 709 C C . GLY A 1 92 ? -23.604 -8.268 25.626 1.00 85.88 92 GLY A C 1
ATOM 710 O O . GLY A 1 92 ? -24.278 -9.087 26.251 1.00 85.88 92 GLY A O 1
ATOM 711 N N . LEU A 1 93 ? -23.278 -8.457 24.343 1.00 88.06 93 LEU A N 1
ATOM 712 C CA . LEU A 1 93 ? -23.700 -9.616 23.549 1.00 88.06 93 LEU A CA 1
ATOM 713 C C . LEU A 1 93 ? -22.852 -10.852 23.885 1.00 88.06 93 LEU A C 1
ATOM 715 O O . LEU A 1 93 ? -21.628 -10.766 24.000 1.00 88.06 93 LEU A O 1
ATOM 719 N N . ARG A 1 94 ? -23.497 -12.022 23.995 1.00 84.38 94 ARG A N 1
ATOM 720 C CA . ARG A 1 94 ? -22.824 -13.317 24.229 1.00 84.38 94 ARG A CA 1
ATOM 721 C C . ARG A 1 94 ? -22.521 -14.078 22.936 1.00 84.38 94 ARG A C 1
ATOM 723 O O . ARG A 1 94 ? -21.508 -14.770 22.873 1.00 84.38 94 ARG A O 1
ATOM 730 N N . ASP A 1 95 ? -23.329 -13.875 21.895 1.00 89.12 95 ASP A N 1
ATOM 731 C CA . ASP A 1 95 ? -23.202 -14.566 20.611 1.00 89.12 95 ASP A CA 1
ATOM 732 C C . ASP A 1 95 ? -22.563 -13.682 19.535 1.00 89.12 95 ASP A C 1
ATOM 734 O O . ASP A 1 95 ? -23.074 -12.617 19.185 1.00 89.12 95 ASP A O 1
ATOM 738 N N . TRP A 1 96 ? -21.457 -14.152 18.950 1.00 85.12 96 TRP A N 1
ATOM 739 C CA . TRP A 1 96 ? -20.728 -13.421 17.904 1.00 85.12 96 TRP A CA 1
ATOM 740 C C . TRP A 1 96 ? -21.500 -13.329 16.582 1.00 85.12 96 TRP A C 1
ATOM 742 O O . TRP A 1 96 ? -21.300 -12.391 15.816 1.00 85.12 96 TRP A O 1
ATOM 752 N N . ARG A 1 97 ? -22.405 -14.279 16.316 1.00 86.38 97 ARG A N 1
ATOM 753 C CA . ARG A 1 97 ? -23.214 -14.312 15.087 1.00 86.38 97 ARG A CA 1
ATOM 754 C C . ARG A 1 97 ? -24.158 -13.116 14.989 1.00 86.38 97 ARG A C 1
ATOM 756 O O . ARG A 1 97 ? -24.381 -12.616 13.898 1.00 86.38 97 ARG A O 1
ATOM 763 N N . VAL A 1 98 ? -24.667 -12.644 16.128 1.00 86.75 98 VAL A N 1
ATOM 764 C CA . VAL A 1 98 ? -25.554 -11.472 16.211 1.00 86.75 98 VAL A CA 1
ATOM 765 C C . VAL A 1 98 ? -24.762 -10.172 16.053 1.00 86.75 98 VAL A C 1
ATOM 767 O O . VAL A 1 98 ? -25.272 -9.186 15.533 1.00 86.75 98 VAL A O 1
ATOM 770 N N . ALA A 1 99 ? -23.492 -10.177 16.463 1.00 84.81 99 ALA A N 1
ATOM 771 C CA . ALA A 1 99 ? -22.594 -9.040 16.309 1.00 84.81 99 ALA A CA 1
ATOM 772 C C . ALA A 1 99 ? -22.111 -8.831 14.861 1.00 84.81 99 ALA A C 1
ATOM 774 O O . ALA A 1 99 ? -21.663 -7.735 14.526 1.00 84.81 99 ALA A O 1
ATOM 775 N N . LEU A 1 100 ? -22.177 -9.861 14.009 1.00 88.12 100 LEU A N 1
ATOM 776 C CA . LEU A 1 100 ? -21.600 -9.837 12.668 1.00 88.12 100 LEU A CA 1
ATOM 777 C C . LEU A 1 100 ? -22.645 -9.456 11.611 1.00 88.12 100 LEU A C 1
ATOM 779 O O . LEU A 1 100 ? -23.592 -10.193 11.348 1.00 88.12 100 LEU A O 1
ATOM 783 N N . THR A 1 101 ? -22.449 -8.316 10.951 1.00 90.06 101 THR A N 1
ATOM 784 C CA . THR A 1 101 ? -23.346 -7.858 9.877 1.00 90.06 101 THR A CA 1
ATOM 785 C C . THR A 1 101 ? -22.889 -8.394 8.516 1.00 90.06 101 THR A C 1
ATOM 787 O O . THR A 1 101 ? -21.695 -8.386 8.223 1.00 90.06 101 THR A O 1
ATOM 790 N N . GLY A 1 102 ? -23.812 -8.760 7.614 1.00 88.88 102 GLY A N 1
ATOM 791 C CA . GLY A 1 102 ? -23.464 -9.245 6.264 1.00 88.88 102 GLY A CA 1
ATOM 792 C C . GLY A 1 102 ? -22.570 -8.284 5.462 1.00 88.88 102 GLY A C 1
ATOM 793 O O . GLY A 1 102 ? -21.623 -8.709 4.804 1.00 88.88 102 GLY A O 1
ATOM 794 N N . ARG A 1 103 ? -22.783 -6.968 5.605 1.00 88.94 103 ARG A N 1
ATOM 795 C CA . ARG A 1 103 ? -21.912 -5.938 5.013 1.00 88.94 103 ARG A CA 1
ATOM 796 C C . ARG A 1 103 ? -20.480 -5.975 5.564 1.00 88.94 103 ARG A C 1
ATOM 798 O O . ARG A 1 103 ? -19.544 -5.763 4.801 1.00 88.94 103 ARG A O 1
ATOM 805 N N . GLN A 1 104 ? -20.302 -6.236 6.861 1.00 87.75 104 GLN A N 1
ATOM 806 C CA . GLN A 1 104 ? -18.968 -6.366 7.460 1.00 87.75 104 GLN A CA 1
ATOM 807 C C . GLN A 1 104 ? -18.265 -7.610 6.925 1.00 87.75 104 GLN A C 1
ATOM 809 O O . GLN A 1 104 ? -17.103 -7.525 6.554 1.00 87.75 104 GLN A O 1
ATOM 814 N N . VAL A 1 105 ? -18.977 -8.734 6.801 1.00 89.94 105 VAL A N 1
ATOM 815 C CA . VAL A 1 105 ? -18.421 -9.958 6.202 1.00 89.94 105 VAL A CA 1
ATOM 816 C C . VAL A 1 105 ? -17.964 -9.705 4.769 1.00 89.94 105 VAL A C 1
ATOM 818 O O . VAL A 1 105 ? -16.836 -10.045 4.429 1.00 89.94 105 VAL A O 1
ATOM 821 N N . ALA A 1 106 ? -18.789 -9.047 3.949 1.00 91.19 106 ALA A N 1
ATOM 822 C CA . ALA A 1 106 ? -18.414 -8.696 2.581 1.00 91.19 106 ALA A CA 1
ATOM 823 C C . ALA A 1 106 ? -17.157 -7.809 2.533 1.00 91.19 106 ALA A C 1
ATOM 825 O O . ALA A 1 106 ? -16.276 -8.034 1.708 1.00 91.19 106 ALA A O 1
ATOM 826 N N . GLN A 1 107 ? -17.038 -6.840 3.448 1.00 89.25 107 GLN A N 1
ATOM 827 C CA . GLN A 1 107 ? -15.851 -5.993 3.553 1.00 89.25 107 GLN A CA 1
ATOM 828 C C . GLN A 1 107 ? -14.606 -6.788 3.977 1.00 89.25 107 GLN A C 1
ATOM 830 O O . GLN A 1 107 ? -13.549 -6.582 3.394 1.00 89.25 107 GLN A O 1
ATOM 835 N N . ILE A 1 108 ? -14.730 -7.717 4.932 1.00 91.44 108 ILE A N 1
ATOM 836 C CA . ILE A 1 108 ? -13.631 -8.597 5.365 1.00 91.44 108 ILE A CA 1
ATOM 837 C C . ILE A 1 108 ? -13.172 -9.485 4.205 1.00 91.44 108 ILE A C 1
ATOM 839 O O . ILE A 1 108 ? -11.977 -9.611 3.965 1.00 91.44 108 ILE A O 1
ATOM 843 N N . VAL A 1 109 ? -14.107 -10.079 3.458 1.00 93.44 109 VAL A N 1
ATOM 844 C CA . VAL A 1 109 ? -13.784 -10.917 2.293 1.00 93.44 109 VAL A CA 1
ATOM 845 C C . VAL A 1 109 ? -13.073 -10.099 1.220 1.00 93.44 109 VAL A C 1
ATOM 847 O O . VAL A 1 109 ? -12.038 -10.531 0.723 1.00 93.44 109 VAL A O 1
ATOM 850 N N . LEU A 1 110 ? -13.575 -8.904 0.900 1.00 92.12 110 LEU A N 1
ATOM 851 C CA . LEU A 1 110 ? -12.920 -8.006 -0.051 1.00 92.12 110 LEU A CA 1
ATOM 852 C C . LEU A 1 110 ? -11.504 -7.640 0.411 1.00 92.12 110 LEU A C 1
ATOM 854 O O . LEU A 1 110 ? -10.573 -7.656 -0.389 1.00 92.12 110 LEU A O 1
ATOM 858 N N . GLU A 1 111 ? -11.339 -7.349 1.700 1.00 93.06 111 GLU A N 1
ATOM 859 C CA . GLU A 1 111 ? -10.047 -7.016 2.292 1.00 93.06 111 GLU A CA 1
ATOM 860 C C . GLU A 1 111 ? -9.050 -8.182 2.176 1.00 93.06 111 GLU A C 1
ATOM 862 O O . GLU A 1 111 ? -7.909 -7.995 1.751 1.00 93.06 111 GLU A 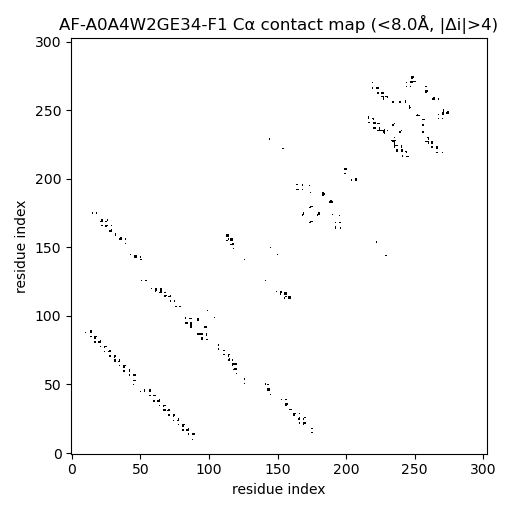O 1
ATOM 867 N N . LEU A 1 112 ? -9.501 -9.406 2.467 1.00 92.69 112 LEU A N 1
ATOM 868 C CA . LEU A 1 112 ? -8.695 -10.617 2.320 1.00 92.69 112 LEU A CA 1
ATOM 869 C C . LEU A 1 112 ? -8.327 -10.898 0.860 1.00 92.69 112 LEU A C 1
ATOM 871 O O . LEU A 1 112 ? -7.190 -11.276 0.595 1.00 92.69 112 LEU A O 1
ATOM 875 N N . VAL A 1 113 ? -9.245 -10.687 -0.087 1.00 92.12 113 VAL A N 1
ATOM 876 C CA . VAL A 1 113 ? -8.960 -10.849 -1.522 1.00 92.12 113 VAL A CA 1
ATOM 877 C C . VAL A 1 113 ? -7.889 -9.854 -1.959 1.00 92.12 113 VAL A C 1
ATOM 879 O O . VAL A 1 113 ? -6.882 -10.258 -2.531 1.00 92.12 113 VAL A O 1
ATOM 882 N N . VAL A 1 114 ? -8.055 -8.573 -1.624 1.00 91.06 114 VAL A N 1
ATOM 883 C CA . VAL A 1 114 ? -7.099 -7.508 -1.958 1.00 91.06 114 VAL A CA 1
ATOM 884 C C . VAL A 1 114 ? -5.709 -7.788 -1.378 1.00 91.06 114 VAL A C 1
ATOM 886 O O . VAL A 1 114 ? -4.708 -7.662 -2.082 1.00 91.06 114 VAL A O 1
ATOM 889 N N . CYS A 1 115 ? -5.621 -8.202 -0.112 1.00 89.50 115 CYS A N 1
ATOM 890 C CA . CYS A 1 115 ? -4.342 -8.539 0.514 1.00 89.50 115 CYS A CA 1
ATOM 891 C C . CYS A 1 115 ? -3.758 -9.877 0.048 1.00 89.50 115 CYS A C 1
ATOM 893 O O . CYS A 1 115 ? -2.540 -10.055 0.119 1.00 89.50 115 CYS A O 1
ATOM 895 N N . GLY A 1 116 ? -4.603 -10.793 -0.424 1.00 87.75 116 GLY A N 1
ATOM 896 C CA . GLY A 1 116 ? -4.220 -12.113 -0.911 1.00 87.75 116 GLY A CA 1
ATOM 897 C C . GLY A 1 116 ? -3.597 -12.099 -2.304 1.00 87.75 116 GLY A C 1
ATOM 898 O O . GLY A 1 116 ? -2.879 -13.039 -2.641 1.00 87.75 116 GLY A O 1
ATOM 899 N N . LEU A 1 117 ? -3.794 -11.034 -3.088 1.00 88.69 117 LEU A N 1
ATOM 900 C CA . LEU A 1 117 ? -3.126 -10.861 -4.378 1.00 88.69 117 LEU A CA 1
ATOM 901 C C . LEU A 1 117 ? -1.607 -10.749 -4.167 1.00 88.69 117 LEU A C 1
ATOM 903 O O . LEU A 1 117 ? -1.102 -9.776 -3.599 1.00 88.69 117 LEU A O 1
ATOM 907 N N . HIS A 1 118 ? -0.882 -11.785 -4.584 1.00 86.94 118 HIS A N 1
ATOM 908 C CA . HIS A 1 118 ? 0.576 -11.842 -4.639 1.00 86.94 118 HIS A CA 1
ATOM 909 C C . HIS A 1 118 ? 1.002 -12.845 -5.713 1.00 86.94 118 HIS A C 1
ATOM 911 O O . HIS A 1 118 ? 0.302 -13.844 -5.859 1.00 86.94 118 HIS A O 1
ATOM 917 N N . PRO A 1 119 ? 2.112 -12.621 -6.448 1.00 79.44 119 PRO A N 1
ATOM 918 C CA . PRO A 1 119 ? 2.693 -13.608 -7.361 1.00 79.44 119 PRO A CA 1
ATOM 919 C C . PRO A 1 119 ? 3.009 -14.891 -6.585 1.00 79.44 119 PRO A C 1
ATOM 921 O O . PRO A 1 119 ? 3.924 -14.878 -5.753 1.00 79.44 119 PRO A O 1
ATOM 924 N N . PRO A 1 120 ? 2.251 -15.984 -6.797 1.00 75.62 120 PRO A N 1
ATOM 925 C CA . PRO A 1 120 ? 2.546 -17.232 -6.126 1.00 75.62 120 PRO A CA 1
ATOM 926 C C . PRO A 1 120 ? 3.841 -17.821 -6.704 1.00 75.62 120 PRO A C 1
ATOM 928 O O . PRO A 1 120 ? 4.168 -17.573 -7.869 1.00 75.62 120 PRO A O 1
ATOM 931 N N . PRO A 1 121 ? 4.596 -18.606 -5.917 1.00 72.81 121 PRO A N 1
ATOM 932 C CA . PRO A 1 121 ? 5.765 -19.329 -6.401 1.00 72.81 121 PRO A CA 1
ATOM 933 C C . PRO A 1 121 ? 5.318 -20.481 -7.314 1.00 72.81 121 PRO A C 1
ATOM 935 O O . PRO A 1 121 ? 5.335 -21.646 -6.928 1.00 72.81 121 PRO A O 1
ATOM 938 N N . VAL A 1 122 ? 4.877 -20.157 -8.530 1.00 69.69 122 VAL A N 1
ATOM 939 C CA . VAL A 1 122 ? 4.676 -21.152 -9.583 1.00 69.69 122 VAL A CA 1
ATOM 940 C C . VAL A 1 122 ? 6.064 -21.529 -10.106 1.00 69.69 122 VAL A C 1
ATOM 942 O O . VAL A 1 122 ? 6.845 -20.625 -10.420 1.00 69.69 122 VAL A O 1
ATOM 945 N N . PRO A 1 123 ? 6.414 -22.827 -10.171 1.00 58.38 123 PRO A N 1
ATOM 946 C CA . PRO A 1 123 ? 7.663 -23.258 -10.779 1.00 58.38 123 PRO A CA 1
ATOM 947 C C . PRO A 1 123 ? 7.732 -22.736 -12.216 1.00 58.38 123 PRO A C 1
ATOM 949 O O . PRO A 1 123 ? 6.892 -23.076 -13.047 1.00 58.38 123 PRO A O 1
ATOM 952 N N . GLY A 1 124 ? 8.711 -21.873 -12.489 1.00 58.62 124 GLY A N 1
ATOM 953 C CA . GLY A 1 124 ? 9.010 -21.451 -13.851 1.00 58.62 124 GLY A CA 1
ATOM 954 C C . GLY A 1 124 ? 9.557 -22.619 -14.682 1.00 58.62 124 GLY A C 1
ATOM 955 O O . GLY A 1 124 ? 9.894 -23.668 -14.120 1.00 58.62 124 GLY A O 1
ATOM 956 N N . PRO A 1 125 ? 9.679 -22.456 -16.012 1.00 56.34 125 PRO A N 1
ATOM 957 C CA . PRO A 1 125 ? 10.398 -23.420 -16.847 1.00 56.34 125 PRO A CA 1
ATOM 958 C C . PRO A 1 125 ? 11.810 -23.687 -16.276 1.00 56.34 125 PRO A C 1
ATOM 960 O O . PRO A 1 125 ? 12.311 -22.873 -15.515 1.00 56.34 125 PRO A O 1
ATOM 963 N N . PRO A 1 126 ? 12.469 -24.823 -16.548 1.00 54.38 126 PRO A N 1
ATOM 964 C CA . PRO A 1 126 ? 13.807 -25.114 -16.020 1.00 54.38 126 PRO A CA 1
ATOM 965 C C . PRO A 1 126 ? 14.915 -24.330 -16.742 1.00 54.38 126 PRO A C 1
ATOM 967 O O . PRO A 1 126 ? 14.902 -24.177 -17.966 1.00 54.38 126 PRO A O 1
ATOM 970 N N . CYS A 1 127 ? 15.863 -23.776 -15.972 1.00 54.78 127 CYS A N 1
ATOM 971 C CA . CYS A 1 127 ? 16.960 -22.954 -16.494 1.00 54.78 127 CYS A CA 1
ATOM 972 C C . CYS A 1 127 ? 17.989 -23.871 -17.144 1.00 54.78 127 CYS A C 1
ATOM 974 O O . CYS A 1 127 ? 18.832 -24.441 -16.456 1.00 54.78 127 CYS A O 1
ATOM 976 N N . VAL A 1 128 ? 17.905 -24.064 -18.462 1.00 49.59 128 VAL A N 1
ATOM 977 C CA . VAL A 1 128 ? 18.915 -24.834 -19.193 1.00 49.59 128 VAL A CA 1
ATOM 978 C C . VAL A 1 128 ? 20.134 -23.936 -19.403 1.00 49.59 128 VAL A C 1
ATOM 980 O O . VAL A 1 128 ? 20.187 -23.142 -20.341 1.00 49.59 128 VAL A O 1
ATOM 983 N N . LEU A 1 129 ? 21.118 -24.040 -18.505 1.00 46.25 129 LEU A N 1
ATOM 984 C CA . LEU A 1 129 ? 22.459 -23.506 -18.739 1.00 46.25 129 LEU A CA 1
ATOM 985 C C . LEU A 1 129 ? 23.048 -24.298 -19.917 1.00 46.25 129 LEU A C 1
ATOM 987 O O . LEU A 1 129 ? 23.417 -25.460 -19.768 1.00 46.25 129 LEU A O 1
ATOM 991 N N . SER A 1 130 ? 23.063 -23.708 -21.111 1.00 39.91 130 SER A N 1
ATOM 992 C CA . SER A 1 130 ? 23.575 -24.374 -22.311 1.00 39.91 130 SER A CA 1
ATOM 993 C C . SER A 1 130 ? 25.104 -24.460 -22.239 1.00 39.91 130 SER A C 1
ATOM 995 O O . SER A 1 130 ? 25.820 -23.585 -22.723 1.00 39.91 130 SER A O 1
ATOM 997 N N . SER A 1 131 ? 25.624 -25.499 -21.585 1.00 40.16 131 SER A N 1
ATOM 998 C CA . SER A 1 131 ? 27.031 -25.882 -21.670 1.00 40.16 131 SER A CA 1
ATOM 999 C C . SER A 1 131 ? 27.239 -26.704 -22.945 1.00 40.16 131 SER A C 1
ATOM 1001 O O . SER A 1 131 ? 27.011 -27.909 -22.939 1.00 40.16 131 SER A O 1
ATOM 1003 N N . GLY A 1 132 ? 27.635 -26.022 -24.024 1.00 45.44 132 GLY A N 1
ATOM 1004 C CA . GLY A 1 132 ? 28.294 -26.566 -25.219 1.00 45.44 132 GLY A CA 1
ATOM 1005 C C . GLY A 1 132 ? 27.617 -27.741 -25.936 1.00 45.44 132 GLY A C 1
ATOM 1006 O O . GLY A 1 132 ? 27.758 -28.870 -25.503 1.00 45.44 132 GLY A O 1
ATOM 1007 N N . PHE A 1 133 ? 26.952 -27.473 -27.065 1.00 32.84 133 PHE A N 1
ATOM 1008 C CA . PHE A 1 133 ? 26.938 -28.217 -28.351 1.00 32.84 133 PHE A CA 1
ATOM 1009 C C . PHE A 1 133 ? 25.711 -27.748 -29.170 1.00 32.84 133 PHE A C 1
ATOM 1011 O O . PHE A 1 133 ? 24.650 -27.515 -28.588 1.00 32.84 133 PHE A O 1
ATOM 1018 N N . PRO A 1 134 ? 25.801 -27.580 -30.507 1.00 50.03 134 PRO A N 1
ATOM 1019 C CA . PRO A 1 134 ? 24.719 -27.000 -31.288 1.00 50.03 134 PRO A CA 1
ATOM 1020 C C . PRO A 1 134 ? 23.695 -28.087 -31.613 1.00 50.03 134 PRO A C 1
ATOM 1022 O O . PRO A 1 134 ? 23.974 -29.003 -32.385 1.00 50.03 134 PRO A O 1
ATOM 1025 N N . LYS A 1 135 ? 22.498 -28.002 -31.030 1.00 36.62 135 LYS A N 1
ATOM 1026 C CA . LYS A 1 135 ? 21.344 -28.787 -31.476 1.00 36.62 135 LYS A CA 1
ATOM 1027 C C . LYS A 1 135 ? 20.116 -27.895 -31.568 1.00 36.62 135 LYS A C 1
ATOM 1029 O O . LYS A 1 135 ? 19.653 -27.324 -30.589 1.00 36.62 135 LYS A O 1
ATOM 1034 N N . THR A 1 136 ? 19.629 -27.805 -32.796 1.00 40.66 136 THR A N 1
ATOM 1035 C CA . THR A 1 136 ? 18.313 -27.350 -33.232 1.00 40.66 136 THR A CA 1
ATOM 1036 C C . THR A 1 136 ? 17.194 -27.857 -32.317 1.00 40.66 136 THR A C 1
ATOM 1038 O O . THR A 1 136 ? 16.771 -29.004 -32.432 1.00 40.66 136 THR A O 1
ATOM 1041 N N . ALA A 1 137 ? 16.711 -26.998 -31.424 1.00 35.12 137 ALA A N 1
ATOM 1042 C CA . ALA A 1 137 ? 15.407 -27.070 -30.769 1.00 35.12 137 ALA A CA 1
ATOM 1043 C C . ALA A 1 137 ? 15.124 -25.676 -30.187 1.00 35.12 137 ALA A C 1
ATOM 1045 O O . ALA A 1 137 ? 16.037 -25.037 -29.674 1.00 35.12 137 ALA A O 1
ATOM 1046 N N . ALA A 1 138 ? 13.892 -25.190 -30.344 1.00 36.78 138 ALA A N 1
ATOM 1047 C CA . ALA A 1 138 ? 13.462 -23.820 -30.070 1.00 36.78 138 ALA A CA 1
ATOM 1048 C C . ALA A 1 138 ? 14.121 -23.180 -28.831 1.00 36.78 138 ALA A C 1
ATOM 1050 O O . ALA A 1 138 ? 13.909 -23.607 -27.697 1.00 36.78 138 ALA A O 1
ATOM 1051 N N . THR A 1 139 ? 14.900 -22.127 -29.073 1.00 35.03 139 THR A N 1
ATOM 1052 C CA . THR A 1 139 ? 15.554 -21.287 -28.072 1.00 35.03 139 THR A CA 1
ATOM 1053 C C . THR A 1 139 ? 14.492 -20.537 -27.260 1.00 35.03 139 THR A C 1
ATOM 1055 O O . THR A 1 139 ? 14.154 -19.399 -27.571 1.00 35.03 139 THR A O 1
ATOM 1058 N N . GLN A 1 140 ? 13.919 -21.156 -26.226 1.00 37.66 140 GLN A N 1
ATOM 1059 C CA . GLN A 1 140 ? 13.165 -20.407 -25.219 1.00 37.66 140 GLN A CA 1
ATOM 1060 C C . GLN A 1 140 ? 14.175 -19.695 -24.318 1.00 37.66 140 GLN A C 1
ATOM 1062 O O . GLN A 1 140 ? 14.653 -20.233 -23.320 1.00 37.66 140 GLN A O 1
ATOM 1067 N N . SER A 1 141 ? 14.561 -18.489 -24.736 1.00 41.47 141 SER A N 1
ATOM 1068 C CA . SER A 1 141 ? 15.282 -17.536 -23.902 1.00 41.47 141 SER A CA 1
ATOM 1069 C C . SER A 1 141 ? 14.480 -17.296 -22.630 1.00 41.47 141 SER A C 1
ATOM 1071 O O . SER A 1 141 ? 13.286 -16.999 -22.698 1.00 41.47 141 SER A O 1
ATOM 1073 N N . TRP A 1 142 ? 15.136 -17.405 -21.481 1.00 41.34 142 TRP A N 1
ATOM 1074 C CA . TRP A 1 142 ? 14.556 -16.998 -20.211 1.00 41.34 142 TRP A CA 1
ATOM 1075 C C . TRP A 1 142 ? 14.014 -15.580 -20.319 1.00 41.34 142 TRP A C 1
ATOM 1077 O O . TRP A 1 142 ? 14.785 -14.691 -20.688 1.00 41.34 142 TRP A O 1
ATOM 1087 N N . PRO A 1 143 ? 12.721 -15.351 -20.038 1.00 52.84 143 PRO A N 1
ATOM 1088 C CA . PRO A 1 143 ? 12.191 -14.008 -20.097 1.00 52.84 143 PRO A CA 1
ATOM 1089 C C . PRO A 1 143 ? 12.870 -13.201 -18.989 1.00 52.84 143 PRO A C 1
ATOM 1091 O O . PRO A 1 143 ? 12.678 -13.444 -17.802 1.00 52.84 143 PRO A O 1
ATOM 1094 N N . SER A 1 144 ? 13.674 -12.220 -19.391 1.00 53.62 144 SER A N 1
ATOM 1095 C CA . SER A 1 144 ? 14.211 -11.162 -18.526 1.00 53.62 144 SER A CA 1
ATOM 1096 C C . SER A 1 144 ? 13.116 -10.212 -18.015 1.00 53.62 144 SER A C 1
ATOM 1098 O O . SER A 1 144 ? 13.403 -9.243 -17.317 1.00 53.62 144 SER A O 1
ATOM 1100 N N . PHE A 1 145 ? 11.858 -10.483 -18.373 1.00 58.75 145 PHE A N 1
ATOM 1101 C CA . PHE A 1 145 ? 10.680 -9.685 -18.082 1.00 58.75 145 PHE A CA 1
ATOM 1102 C C . PHE A 1 145 ? 9.662 -10.498 -17.287 1.00 58.75 145 PHE A C 1
ATOM 1104 O O . PHE A 1 145 ? 9.455 -11.683 -17.543 1.00 58.75 145 PHE A O 1
ATOM 1111 N N . LEU A 1 146 ? 9.009 -9.835 -16.328 1.00 63.97 146 LEU A N 1
ATOM 1112 C CA . LEU A 1 146 ? 7.821 -10.375 -15.673 1.00 63.97 146 LEU A CA 1
ATOM 1113 C C . LEU A 1 146 ? 6.742 -10.612 -16.732 1.00 63.97 146 LEU A C 1
ATOM 1115 O O . LEU A 1 146 ? 6.480 -9.726 -17.548 1.00 63.97 146 LEU A O 1
ATOM 1119 N N . ASP A 1 147 ? 6.103 -11.780 -16.679 1.00 70.25 147 ASP A N 1
ATOM 1120 C CA . ASP A 1 147 ? 4.891 -12.035 -17.451 1.00 70.25 147 ASP A CA 1
ATOM 1121 C C . ASP A 1 147 ? 3.821 -10.979 -17.122 1.00 70.25 147 ASP A C 1
ATOM 1123 O O . ASP A 1 147 ? 3.769 -10.458 -16.001 1.00 70.25 147 ASP A O 1
ATOM 1127 N N . GLN A 1 148 ? 2.953 -10.657 -18.083 1.00 72.38 148 GLN A N 1
ATOM 1128 C CA . GLN A 1 148 ? 1.943 -9.607 -17.922 1.00 72.38 148 GLN A CA 1
ATOM 1129 C C . GLN A 1 148 ? 1.046 -9.863 -16.696 1.00 72.38 148 GLN A C 1
ATOM 1131 O O . GLN A 1 148 ? 0.668 -8.919 -15.995 1.00 72.38 148 GLN A O 1
ATOM 1136 N N . GLY A 1 149 ? 0.753 -11.134 -16.392 1.00 75.25 149 GLY A N 1
ATOM 1137 C CA . GLY A 1 149 ? 0.016 -11.524 -15.191 1.00 75.25 149 GLY A CA 1
ATOM 1138 C C . GLY A 1 149 ? 0.802 -11.289 -13.898 1.00 75.25 149 GLY A C 1
ATOM 1139 O O . GLY A 1 149 ? 0.261 -10.725 -12.945 1.00 75.25 149 GLY A O 1
ATOM 1140 N N . GLU A 1 150 ? 2.086 -11.661 -13.861 1.00 78.56 150 GLU A N 1
ATOM 1141 C CA . GLU A 1 150 ? 2.948 -11.458 -12.686 1.00 78.56 150 GLU A CA 1
ATOM 1142 C C . GLU A 1 150 ? 3.217 -9.970 -12.413 1.00 78.56 150 GLU A C 1
ATOM 1144 O O . GLU A 1 150 ? 3.273 -9.566 -11.250 1.00 78.56 150 GLU A O 1
ATOM 1149 N N . ALA A 1 151 ? 3.324 -9.146 -13.460 1.00 78.69 151 ALA A N 1
ATOM 1150 C CA . ALA A 1 151 ? 3.474 -7.696 -13.348 1.00 78.69 151 ALA A CA 1
ATOM 1151 C C . ALA A 1 151 ? 2.215 -7.020 -12.776 1.00 78.69 151 ALA A C 1
ATOM 1153 O O . ALA A 1 151 ? 2.305 -6.155 -11.908 1.00 78.69 151 ALA A O 1
ATOM 1154 N N . LEU A 1 152 ? 1.018 -7.436 -13.199 1.00 82.50 152 LEU A N 1
ATOM 1155 C CA . LEU A 1 152 ? -0.227 -6.921 -12.617 1.00 82.50 152 LEU A CA 1
ATOM 1156 C C . LEU A 1 152 ? -0.393 -7.360 -11.157 1.00 82.50 152 LEU A C 1
ATOM 1158 O O . LEU A 1 152 ? -0.808 -6.560 -10.320 1.00 82.50 152 LEU A O 1
ATOM 1162 N N . LEU A 1 153 ? -0.032 -8.604 -10.826 1.00 83.62 153 LEU A N 1
ATOM 1163 C CA . LEU A 1 153 ? -0.083 -9.108 -9.451 1.00 83.62 153 LEU A CA 1
ATOM 1164 C C . LEU A 1 153 ? 0.949 -8.435 -8.535 1.00 83.62 153 LEU A C 1
ATOM 1166 O O . LEU A 1 153 ? 0.674 -8.222 -7.353 1.00 83.62 153 LEU A O 1
ATOM 1170 N N . SER A 1 154 ? 2.127 -8.089 -9.061 1.00 83.06 154 SER A N 1
ATOM 1171 C CA . SER A 1 154 ? 3.138 -7.341 -8.312 1.00 83.06 154 SER A CA 1
ATOM 1172 C C . SER A 1 154 ? 2.674 -5.905 -8.056 1.00 83.06 154 SER A C 1
ATOM 1174 O O . SER A 1 154 ? 2.722 -5.456 -6.912 1.00 83.06 154 SER A O 1
ATOM 1176 N N . LEU A 1 155 ? 2.096 -5.228 -9.055 1.00 83.75 155 LEU A N 1
ATOM 1177 C CA . LEU A 1 155 ? 1.468 -3.914 -8.879 1.00 83.75 155 LEU A CA 1
ATOM 1178 C C . LEU A 1 155 ? 0.278 -3.962 -7.909 1.00 83.75 155 LEU A C 1
ATOM 1180 O O . LEU A 1 155 ? 0.127 -3.062 -7.083 1.00 83.75 155 LEU A O 1
ATOM 1184 N N . ALA A 1 156 ? -0.522 -5.033 -7.927 1.00 86.19 156 ALA A N 1
ATOM 1185 C CA . ALA A 1 156 ? -1.624 -5.227 -6.985 1.00 86.19 156 ALA A CA 1
ATOM 1186 C C . ALA A 1 156 ? -1.157 -5.278 -5.518 1.00 86.19 156 ALA A C 1
ATOM 1188 O O . ALA A 1 156 ? -1.921 -4.908 -4.625 1.00 86.19 156 ALA A O 1
ATOM 1189 N N . MET A 1 157 ? 0.105 -5.634 -5.236 1.00 87.69 157 MET A N 1
ATOM 1190 C CA . MET A 1 157 ? 0.646 -5.550 -3.874 1.00 87.69 157 MET A CA 1
ATOM 1191 C C . MET A 1 157 ? 0.697 -4.115 -3.332 1.00 87.69 157 MET A C 1
ATOM 1193 O O . MET A 1 157 ? 0.617 -3.934 -2.116 1.00 87.69 157 MET A O 1
ATOM 1197 N N . LEU A 1 158 ? 0.773 -3.093 -4.193 1.00 86.00 158 LEU A N 1
ATOM 1198 C CA . LEU A 1 158 ? 0.714 -1.688 -3.774 1.00 86.00 158 LEU A CA 1
ATOM 1199 C C . LEU A 1 158 ? -0.667 -1.299 -3.245 1.00 86.00 158 LEU A C 1
ATOM 1201 O O . LEU A 1 158 ? -0.773 -0.373 -2.440 1.00 86.00 158 LEU A O 1
ATOM 1205 N N . LEU A 1 159 ? -1.723 -2.036 -3.610 1.00 84.75 159 LEU A N 1
ATOM 1206 C CA . LEU A 1 159 ? -3.065 -1.788 -3.090 1.00 84.75 159 LEU A CA 1
ATOM 1207 C C . LEU A 1 159 ? -3.089 -1.896 -1.559 1.00 84.75 159 LEU A C 1
ATOM 1209 O O . LEU A 1 159 ? -3.806 -1.139 -0.912 1.00 84.75 159 LEU A O 1
ATOM 1213 N N . ARG A 1 160 ? -2.213 -2.723 -0.965 1.00 89.44 160 ARG A N 1
ATOM 1214 C CA . ARG A 1 160 ? -2.040 -2.887 0.493 1.00 89.44 160 ARG A CA 1
ATOM 1215 C C . ARG A 1 160 ? -1.711 -1.590 1.239 1.00 89.44 160 ARG A C 1
ATOM 1217 O O . ARG A 1 160 ? -1.865 -1.546 2.458 1.00 89.44 160 ARG A O 1
ATOM 1224 N N . LEU A 1 161 ? -1.321 -0.517 0.546 1.00 84.44 161 LEU A N 1
ATOM 1225 C CA . LEU A 1 161 ? -1.161 0.815 1.140 1.00 84.44 161 LEU A CA 1
ATOM 1226 C C . LEU A 1 161 ? -2.457 1.347 1.788 1.00 84.44 161 LEU A C 1
ATOM 1228 O O . LEU A 1 161 ? -2.375 2.210 2.664 1.00 84.44 161 LEU A O 1
ATOM 1232 N N . TYR A 1 162 ? -3.637 0.790 1.472 1.00 85.00 162 TYR A N 1
ATOM 1233 C CA . TYR A 1 162 ? -4.891 1.112 2.175 1.00 85.00 162 TYR A CA 1
ATOM 1234 C C . TYR A 1 162 ? -4.834 0.810 3.694 1.00 85.00 162 TYR A C 1
ATOM 1236 O O . TYR A 1 162 ? -5.608 1.380 4.469 1.00 85.00 162 TYR A O 1
ATOM 1244 N N . LEU A 1 163 ? -3.908 -0.049 4.147 1.00 85.50 163 LEU A N 1
ATOM 1245 C CA . LEU A 1 163 ? -3.683 -0.362 5.564 1.00 85.50 163 LEU A CA 1
ATOM 1246 C C . LEU A 1 163 ? -3.027 0.801 6.332 1.00 85.50 163 LEU A C 1
ATOM 1248 O O . LEU A 1 163 ? -3.167 0.890 7.555 1.00 85.50 163 LEU A O 1
ATOM 1252 N N . VAL A 1 164 ? -2.339 1.718 5.638 1.00 85.06 164 VAL A N 1
ATOM 1253 C CA . VAL A 1 164 ? -1.596 2.833 6.253 1.00 85.06 164 VAL A CA 1
ATOM 1254 C C . VAL A 1 164 ? -2.528 3.790 7.013 1.00 85.06 164 VAL A C 1
ATOM 1256 O O . VAL A 1 164 ? -2.284 4.006 8.205 1.00 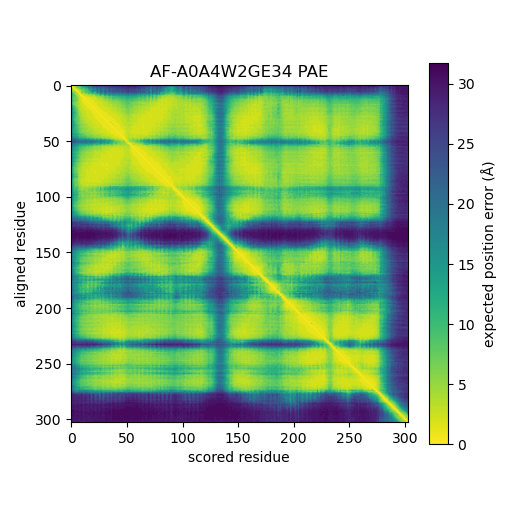85.06 164 VAL A O 1
ATOM 1259 N N . PRO A 1 165 ? -3.626 4.320 6.426 1.00 78.75 165 PRO A N 1
ATOM 1260 C CA . PRO A 1 165 ? -4.579 5.151 7.164 1.00 78.75 165 PRO A CA 1
ATOM 1261 C C . PRO A 1 165 ? -5.170 4.461 8.398 1.00 78.75 165 PRO A C 1
ATOM 1263 O O . PRO A 1 165 ? -5.336 5.103 9.435 1.00 78.75 165 PRO A O 1
ATOM 1266 N N . ARG A 1 166 ? -5.456 3.153 8.317 1.00 82.19 166 ARG A N 1
ATOM 1267 C CA . ARG A 1 166 ? -5.990 2.357 9.438 1.00 82.19 166 ARG A CA 1
ATOM 1268 C C . ARG A 1 166 ? -4.982 2.269 10.586 1.00 82.19 166 ARG A C 1
ATOM 1270 O O . ARG A 1 166 ? -5.335 2.517 11.739 1.00 82.19 166 ARG A O 1
ATOM 1277 N N . ALA A 1 167 ? -3.724 1.961 10.280 1.00 81.62 167 ALA A N 1
ATOM 1278 C CA . ALA A 1 167 ? -2.661 1.880 11.277 1.00 81.62 167 ALA A CA 1
ATOM 1279 C C . ALA A 1 167 ? -2.341 3.252 11.893 1.00 81.62 167 ALA A C 1
ATOM 1281 O O . ALA A 1 167 ? -2.169 3.360 13.109 1.00 81.62 167 ALA A O 1
ATOM 1282 N N . LEU A 1 168 ? -2.322 4.314 11.080 1.00 77.88 168 LEU A N 1
ATOM 1283 C CA . LEU A 1 168 ? -2.125 5.686 11.549 1.00 77.88 168 LEU A CA 1
ATOM 1284 C C . LEU A 1 168 ? -3.242 6.105 12.514 1.00 77.88 168 LEU A C 1
ATOM 1286 O O . LEU A 1 168 ? -2.967 6.619 13.599 1.00 77.88 168 LEU A O 1
ATOM 1290 N N . LEU A 1 169 ? -4.493 5.807 12.156 1.00 76.00 169 LEU A N 1
ATOM 1291 C CA . LEU A 1 169 ? -5.675 6.060 12.973 1.00 76.00 169 LEU A CA 1
ATOM 1292 C C . LEU A 1 169 ? -5.564 5.398 14.356 1.00 76.00 169 LEU A C 1
ATOM 1294 O O . LEU A 1 169 ? -5.740 6.067 15.374 1.00 76.00 169 LEU A O 1
ATOM 1298 N N . LEU A 1 170 ? -5.214 4.112 14.406 1.00 75.94 170 LEU A N 1
ATOM 1299 C CA . LEU A 1 170 ? -5.081 3.361 15.661 1.00 75.94 170 LEU A CA 1
ATOM 1300 C C . LEU A 1 170 ? -3.869 3.805 16.492 1.00 75.94 170 LEU A C 1
ATOM 1302 O O . LEU A 1 170 ? -3.918 3.810 17.725 1.00 75.94 170 LEU A O 1
ATOM 1306 N N . ARG A 1 171 ? -2.778 4.222 15.839 1.00 74.81 171 ARG A N 1
ATOM 1307 C CA . ARG A 1 171 ? -1.564 4.687 16.522 1.00 74.81 171 ARG A CA 1
ATOM 1308 C C . ARG A 1 171 ? -1.721 6.077 17.129 1.00 74.81 171 ARG A C 1
ATOM 1310 O O . ARG A 1 171 ? -1.130 6.327 18.178 1.00 74.81 171 ARG A O 1
ATOM 1317 N N . SER A 1 172 ? -2.540 6.930 16.515 1.00 67.62 172 SER A N 1
ATOM 1318 C CA . SER A 1 172 ? -2.800 8.307 16.951 1.00 67.62 172 SER A CA 1
ATOM 1319 C C . SER A 1 172 ? -3.429 8.434 18.338 1.00 67.62 172 SER A C 1
ATOM 1321 O O . SER A 1 172 ? -3.442 9.516 18.914 1.00 67.62 172 SER A O 1
ATOM 1323 N N . GLY A 1 173 ? -3.966 7.341 18.890 1.00 61.94 173 GLY A N 1
ATOM 1324 C CA . GLY A 1 173 ? -4.543 7.322 20.233 1.00 61.94 173 GLY A CA 1
ATOM 1325 C C . GLY A 1 173 ? -5.864 8.086 20.365 1.00 61.94 173 GLY A C 1
ATOM 1326 O O . GLY A 1 173 ? -6.514 7.984 21.402 1.00 61.94 173 GLY A O 1
ATOM 1327 N N . VAL A 1 174 ? -6.321 8.782 19.317 1.00 65.69 174 VAL A N 1
ATOM 1328 C CA . VAL A 1 174 ? -7.574 9.555 19.336 1.00 65.69 174 VAL A CA 1
ATOM 1329 C C . VAL A 1 174 ? -8.803 8.670 19.579 1.00 65.69 174 VAL A C 1
ATOM 1331 O O . VAL A 1 174 ? -9.742 9.096 20.239 1.00 65.69 174 VAL A O 1
ATOM 1334 N N . LEU A 1 175 ? -8.763 7.409 19.127 1.00 58.34 175 LEU A N 1
ATOM 1335 C CA . LEU A 1 175 ? -9.789 6.391 19.401 1.00 58.34 175 LEU A CA 1
ATOM 1336 C C . LEU A 1 175 ? -9.674 5.757 20.800 1.00 58.34 175 LEU A C 1
ATOM 1338 O O . LEU A 1 175 ? -10.650 5.222 21.322 1.00 58.34 175 LEU A O 1
ATOM 1342 N N . LEU A 1 176 ? -8.476 5.784 21.390 1.00 62.00 176 LEU A N 1
ATOM 1343 C CA . LEU A 1 176 ? -8.151 5.147 22.672 1.00 62.00 176 LEU A CA 1
ATOM 1344 C C . LEU A 1 176 ? -8.444 6.061 23.868 1.00 62.00 176 LEU A C 1
ATOM 1346 O O . LEU A 1 176 ? -8.713 5.576 24.967 1.00 62.00 176 LEU A O 1
ATOM 1350 N N . ASN A 1 177 ? -8.409 7.375 23.662 1.00 65.56 177 ASN A N 1
ATOM 1351 C CA . ASN A 1 177 ? -8.630 8.344 24.722 1.00 65.56 177 ASN A CA 1
ATOM 1352 C C . ASN A 1 177 ? -10.121 8.449 25.081 1.00 65.56 177 ASN A C 1
ATOM 1354 O O . ASN A 1 177 ? -10.957 8.860 24.274 1.00 65.56 177 ASN A O 1
ATOM 1358 N N . ALA A 1 178 ? -10.443 8.125 26.336 1.00 60.97 178 ALA A N 1
ATOM 1359 C CA . ALA A 1 178 ? -11.805 8.169 26.869 1.00 60.97 178 ALA A CA 1
ATOM 1360 C C . ALA A 1 178 ? -12.456 9.563 26.767 1.00 60.97 178 ALA A C 1
ATOM 1362 O O . ALA A 1 178 ? -13.659 9.645 26.536 1.00 60.97 178 ALA A O 1
ATOM 1363 N N . SER A 1 179 ? -11.666 10.637 26.876 1.00 65.94 179 SER A N 1
ATOM 1364 C CA . SER A 1 179 ? -12.122 12.030 26.758 1.00 65.94 179 SER A CA 1
ATOM 1365 C C . SER A 1 179 ? -12.617 12.377 25.354 1.00 65.94 179 SER A C 1
ATOM 1367 O O . SER A 1 179 ? -13.696 12.934 25.190 1.00 65.94 179 SER A O 1
ATOM 1369 N N . TYR A 1 180 ? -11.872 11.999 24.315 1.00 68.25 180 TYR A N 1
ATOM 1370 C CA . TYR A 1 180 ? -12.318 12.215 22.939 1.00 68.25 180 TYR A CA 1
ATOM 1371 C C . TYR A 1 180 ? -13.559 11.380 22.641 1.00 68.25 180 TYR A C 1
ATOM 1373 O O . TYR A 1 180 ? -14.469 11.865 21.974 1.00 68.25 180 TYR A O 1
ATOM 1381 N N . ARG A 1 181 ? -13.640 10.160 23.191 1.00 68.31 181 ARG A N 1
ATOM 1382 C CA . ARG A 1 181 ? -14.794 9.272 23.024 1.00 68.31 181 ARG A CA 1
ATOM 1383 C C . ARG A 1 181 ? -16.060 9.794 23.704 1.00 68.31 181 ARG A C 1
ATOM 1385 O O . ARG A 1 181 ? -17.129 9.679 23.110 1.00 68.31 181 ARG A O 1
ATOM 1392 N N . SER A 1 182 ? -15.951 10.390 24.892 1.00 65.50 182 SER A N 1
ATOM 1393 C CA . SER A 1 182 ? -17.094 11.022 25.561 1.00 65.50 182 SER A CA 1
ATOM 1394 C C . SER A 1 182 ? -17.562 12.269 24.813 1.00 65.50 182 SER A C 1
ATOM 1396 O O . SER A 1 182 ? -18.756 12.405 24.572 1.00 65.50 182 SER A O 1
ATOM 1398 N N . ILE A 1 183 ? -16.639 13.117 24.347 1.00 67.75 183 ILE A N 1
ATOM 1399 C CA . ILE A 1 183 ? -16.961 14.298 23.526 1.00 67.75 183 ILE A CA 1
ATOM 1400 C C . ILE A 1 183 ? -17.608 13.884 22.192 1.00 67.75 183 ILE A C 1
ATOM 1402 O O . ILE A 1 183 ? -18.585 14.491 21.760 1.00 67.75 183 ILE A O 1
ATOM 1406 N N . GLY A 1 184 ? -17.114 12.820 21.553 1.00 66.12 184 GLY A N 1
ATOM 1407 C CA . GLY A 1 184 ? -17.698 12.275 20.323 1.00 66.12 184 GLY A CA 1
ATOM 1408 C C . GLY A 1 184 ? -19.092 11.678 20.526 1.00 66.12 184 GLY A C 1
ATOM 1409 O O . GLY A 1 184 ? -19.951 11.849 19.665 1.00 66.12 184 GLY A O 1
ATOM 1410 N N . ALA A 1 185 ? -19.345 11.033 21.670 1.00 68.75 185 ALA A N 1
ATOM 1411 C CA . ALA A 1 185 ? -20.673 10.534 22.032 1.00 68.75 185 ALA A CA 1
ATOM 1412 C C . ALA A 1 185 ? -21.656 11.676 22.344 1.00 68.75 185 ALA A C 1
ATOM 1414 O O . ALA A 1 185 ? -22.801 11.625 21.901 1.00 68.75 185 ALA A O 1
ATOM 1415 N N . LEU A 1 186 ? -21.194 12.724 23.038 1.00 68.44 186 LEU A N 1
ATOM 1416 C CA . LEU A 1 186 ? -21.974 13.934 23.325 1.00 68.44 186 LEU A CA 1
ATOM 1417 C C . LEU A 1 186 ? -22.362 14.683 22.042 1.00 68.44 186 LEU A C 1
ATOM 1419 O O . LEU A 1 186 ? -23.497 15.129 21.920 1.00 68.44 186 LEU A O 1
ATOM 1423 N N . ASN A 1 187 ? -21.457 14.750 21.062 1.00 71.56 187 ASN A N 1
ATOM 1424 C CA . ASN A 1 187 ? -21.702 15.414 19.778 1.00 71.56 187 ASN A CA 1
ATOM 1425 C C . ASN A 1 187 ? -22.241 14.483 18.675 1.00 71.56 187 ASN A C 1
ATOM 1427 O O . ASN A 1 187 ? -22.323 14.904 17.523 1.00 71.56 187 ASN A O 1
ATOM 1431 N N . GLN A 1 188 ? -22.574 13.220 18.980 1.00 63.06 188 GLN A N 1
ATOM 1432 C CA . GLN A 1 188 ? -23.022 12.220 17.990 1.00 63.06 188 GLN A CA 1
ATOM 1433 C C . GLN A 1 188 ? -22.076 12.069 16.775 1.00 63.06 188 GLN A C 1
ATOM 1435 O O . GLN A 1 188 ? -22.477 11.657 15.683 1.00 63.06 188 GLN A O 1
ATOM 1440 N N . VAL A 1 189 ? -20.786 12.369 16.945 1.00 60.31 189 VAL A N 1
ATOM 1441 C CA . VAL A 1 189 ? -19.796 12.263 15.871 1.00 60.31 189 VAL A CA 1
ATOM 1442 C C . VAL A 1 189 ? -19.251 10.842 15.856 1.00 60.31 189 VAL A C 1
ATOM 1444 O O . VAL A 1 189 ? -18.469 10.435 16.715 1.00 60.31 189 VAL A O 1
ATOM 1447 N N . ARG A 1 190 ? -19.638 10.065 14.840 1.00 57.22 190 ARG A N 1
ATOM 1448 C CA . ARG A 1 190 ? -19.034 8.752 14.588 1.00 57.22 190 ARG A CA 1
ATOM 1449 C C . ARG A 1 190 ? -17.568 8.943 14.208 1.00 57.22 190 ARG A C 1
ATOM 1451 O O . ARG A 1 190 ? -17.266 9.654 13.249 1.00 57.22 190 ARG A O 1
ATOM 1458 N N . PHE A 1 191 ? -16.663 8.281 14.927 1.00 56.44 191 PHE A N 1
ATOM 1459 C CA . PHE A 1 191 ? -15.232 8.305 14.628 1.00 56.44 191 PHE A CA 1
ATOM 1460 C C . PHE A 1 191 ? -14.961 7.684 13.252 1.00 56.44 191 PHE A C 1
ATOM 1462 O O . PHE A 1 191 ? -14.861 6.469 13.101 1.00 56.44 191 PHE A O 1
ATOM 1469 N N . ARG A 1 192 ? -14.873 8.533 12.226 1.00 63.47 192 ARG A N 1
ATOM 1470 C CA . ARG A 1 192 ? -14.503 8.155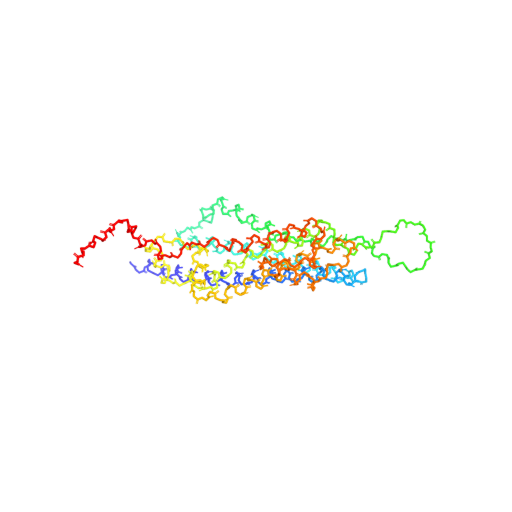 10.857 1.00 63.47 192 ARG A CA 1
ATOM 1471 C C . ARG A 1 192 ? -13.015 8.422 10.638 1.00 63.47 192 ARG A C 1
ATOM 1473 O O . ARG A 1 192 ? -12.478 9.400 11.151 1.00 63.47 192 ARG A O 1
ATOM 1480 N N . HIS A 1 193 ? -12.376 7.614 9.792 1.00 66.31 193 HIS A N 1
ATOM 1481 C CA . HIS A 1 193 ? -10.992 7.810 9.326 1.00 66.31 193 HIS A CA 1
ATOM 1482 C C . HIS A 1 193 ? -10.736 9.238 8.802 1.00 66.31 193 HIS A C 1
ATOM 1484 O O . HIS A 1 193 ? -9.668 9.802 9.022 1.00 66.31 193 HIS A O 1
ATOM 1490 N N . TRP A 1 194 ? -11.753 9.857 8.196 1.00 69.62 194 TRP A N 1
ATOM 1491 C CA . TRP A 1 194 ? -11.707 11.227 7.685 1.00 69.62 194 TRP A CA 1
ATOM 1492 C C . TRP A 1 194 ? -11.467 12.293 8.764 1.00 69.62 194 TRP A C 1
ATOM 1494 O O . TRP A 1 194 ? -10.700 13.230 8.558 1.00 69.62 194 TRP A O 1
ATOM 1504 N N . PHE A 1 195 ? -12.086 12.140 9.939 1.00 71.81 195 PHE A N 1
ATOM 1505 C CA . PHE A 1 195 ? -11.919 13.087 11.045 1.00 71.81 195 PHE A CA 1
ATOM 1506 C C . PHE A 1 195 ? -10.469 13.114 11.535 1.00 71.81 195 PHE A C 1
ATOM 1508 O O . PHE A 1 195 ? -9.913 14.170 11.823 1.00 71.81 195 PHE A O 1
ATOM 1515 N N . VAL A 1 196 ? -9.834 11.945 11.579 1.00 71.44 196 VAL A N 1
ATOM 1516 C CA . VAL A 1 196 ? -8.461 11.809 12.069 1.00 71.44 196 VAL A CA 1
ATOM 1517 C C . VAL A 1 196 ? -7.452 12.268 11.033 1.00 71.44 196 VAL A C 1
ATOM 1519 O O . VAL A 1 196 ? -6.499 12.950 11.396 1.00 71.44 196 VAL A O 1
ATOM 1522 N N . ALA A 1 197 ? -7.699 11.996 9.749 1.00 71.19 197 ALA A N 1
ATOM 1523 C CA . ALA A 1 197 ? -6.929 12.608 8.672 1.00 71.19 197 ALA A CA 1
ATOM 1524 C C . ALA A 1 197 ? -6.953 14.145 8.790 1.00 71.19 197 ALA A C 1
ATOM 1526 O O . ALA A 1 197 ? -5.894 14.769 8.817 1.00 71.19 197 ALA A O 1
ATOM 1527 N N . LYS A 1 198 ? -8.137 14.742 8.998 1.00 74.44 198 LYS A N 1
ATOM 1528 C CA . LYS A 1 198 ? -8.293 16.192 9.209 1.00 74.44 198 LYS A CA 1
ATOM 1529 C C . LYS A 1 198 ? -7.538 16.698 10.447 1.00 74.44 198 LYS A C 1
ATOM 1531 O O . LYS A 1 198 ? -6.908 17.749 10.394 1.00 74.44 198 LYS A O 1
ATOM 1536 N N . LEU A 1 199 ? -7.551 15.946 11.548 1.00 77.81 199 LEU A N 1
ATOM 1537 C CA . LEU A 1 199 ? -6.816 16.298 12.769 1.00 77.81 199 LEU A CA 1
ATOM 1538 C C . LEU A 1 199 ? -5.290 16.295 12.561 1.00 77.81 199 LEU A C 1
ATOM 1540 O O . LEU A 1 199 ? -4.606 17.217 13.006 1.00 77.81 199 LEU A O 1
ATOM 1544 N N . TYR A 1 200 ? -4.743 15.289 11.873 1.00 74.75 200 TYR A N 1
ATOM 1545 C CA . TYR A 1 200 ? -3.308 15.246 11.559 1.00 74.75 200 TYR A CA 1
ATOM 1546 C C . TYR A 1 200 ? -2.884 16.388 10.645 1.00 74.75 200 TYR A C 1
ATOM 1548 O O . TYR A 1 200 ? -1.848 17.012 10.868 1.00 74.75 200 TYR A O 1
ATOM 1556 N N . MET A 1 201 ? -3.719 16.684 9.655 1.00 78.31 201 MET A N 1
ATOM 1557 C CA . MET A 1 201 ? -3.507 17.773 8.712 1.00 78.31 201 MET A CA 1
ATOM 1558 C C . MET A 1 201 ? -3.477 19.133 9.412 1.00 78.31 201 MET A C 1
ATOM 1560 O O . MET A 1 201 ? -2.634 19.960 9.096 1.00 78.31 201 MET A O 1
ATOM 1564 N N . ASN A 1 202 ? -4.331 19.333 10.418 1.00 81.19 202 ASN A N 1
ATOM 1565 C CA . ASN A 1 202 ? -4.368 20.574 11.189 1.00 81.19 202 ASN A CA 1
ATOM 1566 C C . ASN A 1 202 ? -3.228 20.697 12.212 1.00 81.19 202 ASN A C 1
ATOM 1568 O O . ASN A 1 202 ? -2.820 21.807 12.531 1.00 81.19 202 ASN A O 1
ATOM 1572 N N . THR A 1 203 ? -2.725 19.585 12.753 1.00 83.25 203 THR A N 1
ATOM 1573 C CA . THR A 1 203 ? -1.669 19.621 13.783 1.00 83.25 203 THR A CA 1
ATOM 1574 C C . THR A 1 203 ? -0.267 19.715 13.189 1.00 83.25 203 THR A C 1
ATOM 1576 O O . THR A 1 203 ? 0.554 20.474 13.691 1.00 83.25 203 THR A O 1
ATOM 1579 N N . HIS A 1 204 ? 0.025 18.957 12.127 1.00 81.88 204 HIS A N 1
ATOM 1580 C CA . HIS A 1 204 ? 1.340 18.938 11.477 1.00 81.88 204 HIS A CA 1
ATOM 1581 C C . HIS A 1 204 ? 1.202 18.890 9.941 1.00 81.88 204 HIS A C 1
ATOM 1583 O O . HIS A 1 204 ? 1.593 17.888 9.327 1.00 81.88 204 HIS A O 1
ATOM 1589 N N . PRO A 1 205 ? 0.687 19.961 9.299 1.00 83.19 205 PRO A N 1
ATOM 1590 C CA . PRO A 1 205 ? 0.379 19.970 7.864 1.00 83.19 205 PRO A CA 1
ATOM 1591 C C . PRO A 1 205 ? 1.605 19.670 6.997 1.00 83.19 205 PRO A C 1
ATOM 1593 O O . PRO A 1 205 ? 1.547 18.817 6.115 1.00 83.19 205 PRO A O 1
ATOM 1596 N N . GLY A 1 206 ? 2.740 20.317 7.288 1.00 86.12 206 GLY A N 1
ATOM 1597 C CA . GLY A 1 206 ? 3.954 20.194 6.477 1.00 86.12 206 GLY A CA 1
ATOM 1598 C C . GLY A 1 206 ? 4.564 18.792 6.493 1.00 86.12 206 GLY A C 1
ATOM 1599 O O . GLY A 1 206 ? 4.923 18.272 5.443 1.00 86.12 206 GLY A O 1
ATOM 1600 N N . ARG A 1 207 ? 4.636 18.140 7.663 1.00 85.38 207 ARG A N 1
ATOM 1601 C CA . ARG A 1 207 ? 5.202 16.781 7.773 1.00 85.38 207 ARG A CA 1
ATOM 1602 C C . ARG A 1 207 ? 4.337 15.756 7.046 1.00 85.38 207 ARG A C 1
ATOM 1604 O O . ARG A 1 207 ? 4.872 14.912 6.338 1.00 85.38 207 ARG A O 1
ATOM 1611 N N . LEU A 1 208 ? 3.014 15.840 7.210 1.00 83.62 208 LEU A N 1
ATOM 1612 C CA . LEU A 1 208 ? 2.086 14.934 6.537 1.00 83.62 208 LEU A CA 1
ATOM 1613 C C . LEU A 1 208 ? 2.159 15.108 5.018 1.00 83.62 208 LEU A C 1
ATOM 1615 O O . LEU A 1 208 ? 2.299 14.118 4.305 1.00 83.62 208 LEU A O 1
ATOM 1619 N N . LEU A 1 209 ? 2.103 16.355 4.539 1.00 85.38 209 LEU A N 1
ATOM 1620 C CA . LEU A 1 209 ? 2.154 16.653 3.112 1.00 85.38 209 LEU A CA 1
ATOM 1621 C C . LEU A 1 209 ? 3.477 16.190 2.498 1.00 85.38 209 LEU A C 1
ATOM 1623 O O . LEU A 1 209 ? 3.448 15.486 1.497 1.00 85.38 209 LEU A O 1
ATOM 1627 N N . LEU A 1 210 ? 4.611 16.502 3.134 1.00 87.94 210 LEU A N 1
ATOM 1628 C CA . LEU A 1 210 ? 5.938 16.098 2.665 1.00 87.94 210 LEU A CA 1
ATOM 1629 C C . LEU A 1 210 ? 6.091 14.571 2.604 1.00 87.94 210 LEU A C 1
ATOM 1631 O O . LEU A 1 210 ? 6.585 14.035 1.617 1.00 87.94 210 LEU A O 1
ATOM 1635 N N . CYS A 1 211 ? 5.660 13.849 3.643 1.00 86.06 211 CYS A N 1
ATOM 1636 C CA . CYS A 1 211 ? 5.730 12.388 3.639 1.00 86.06 211 CYS A CA 1
ATOM 1637 C C . CYS A 1 211 ? 4.834 11.771 2.557 1.00 86.06 211 CYS A C 1
ATOM 1639 O O . CYS A 1 211 ? 5.235 10.796 1.923 1.00 86.06 211 CYS A O 1
ATOM 1641 N N . LEU A 1 212 ? 3.636 12.325 2.338 1.00 84.25 212 LEU A N 1
ATOM 1642 C CA . LEU A 1 212 ? 2.727 11.851 1.296 1.00 84.25 212 LEU A CA 1
ATOM 1643 C C . LEU A 1 212 ? 3.285 12.126 -0.101 1.00 84.25 212 LEU A C 1
ATOM 1645 O O . LEU A 1 212 ? 3.307 11.210 -0.914 1.00 84.25 212 LEU A O 1
ATOM 1649 N N . THR A 1 213 ? 3.770 13.336 -0.383 1.00 87.81 213 THR A N 1
ATOM 1650 C CA . THR A 1 213 ? 4.304 13.678 -1.710 1.00 87.81 213 THR A CA 1
ATOM 1651 C C . THR A 1 213 ? 5.541 12.857 -2.048 1.00 87.81 213 THR A C 1
ATOM 1653 O O . THR A 1 213 ? 5.570 12.234 -3.104 1.00 87.81 213 THR A O 1
ATOM 1656 N N . LEU A 1 214 ? 6.516 12.758 -1.138 1.00 90.19 214 LEU A N 1
ATOM 1657 C CA . LEU A 1 214 ? 7.723 11.955 -1.364 1.00 90.19 214 LEU A CA 1
ATOM 1658 C C . LEU A 1 214 ? 7.405 10.461 -1.524 1.00 90.19 214 LEU A C 1
ATOM 1660 O O . LEU A 1 214 ? 7.971 9.800 -2.393 1.00 90.19 214 LEU A O 1
ATOM 1664 N N . GLY A 1 215 ? 6.479 9.926 -0.720 1.00 87.50 215 GLY A N 1
ATOM 1665 C CA . GLY A 1 215 ? 6.039 8.535 -0.840 1.00 87.50 215 GLY A CA 1
ATOM 1666 C C . GLY A 1 215 ? 5.322 8.260 -2.164 1.00 87.50 215 GLY A C 1
ATOM 1667 O O . GLY A 1 215 ? 5.578 7.244 -2.810 1.00 87.50 215 GLY A O 1
ATOM 1668 N N . LEU A 1 216 ? 4.460 9.181 -2.601 1.00 87.81 216 LEU A N 1
ATOM 1669 C CA . LEU A 1 216 ? 3.775 9.101 -3.889 1.00 87.81 216 LEU A CA 1
ATOM 1670 C C . LEU A 1 216 ? 4.758 9.194 -5.055 1.00 87.81 216 LEU A C 1
ATOM 1672 O O . LEU A 1 216 ? 4.666 8.386 -5.971 1.00 87.81 216 LEU A O 1
ATOM 1676 N N . TRP A 1 217 ? 5.729 10.107 -5.010 1.00 90.69 217 TRP A N 1
ATOM 1677 C CA . TRP A 1 217 ? 6.754 10.223 -6.050 1.00 90.69 217 TRP A CA 1
ATOM 1678 C C . TRP A 1 217 ? 7.585 8.952 -6.168 1.00 90.69 217 TRP A C 1
ATOM 1680 O O . TRP A 1 217 ? 7.747 8.430 -7.265 1.00 90.69 217 TRP A O 1
ATOM 1690 N N . LEU A 1 218 ? 8.050 8.404 -5.044 1.00 90.62 218 LEU A N 1
ATOM 1691 C CA . LEU A 1 218 ? 8.857 7.188 -5.057 1.00 90.62 218 LEU A CA 1
ATOM 1692 C C . LEU A 1 218 ? 8.064 5.976 -5.568 1.00 90.62 218 LEU A C 1
ATOM 1694 O O . LEU A 1 218 ? 8.568 5.204 -6.382 1.00 90.62 218 LEU A O 1
ATOM 1698 N N . THR A 1 219 ? 6.818 5.812 -5.113 1.00 89.00 219 THR A N 1
ATOM 1699 C CA . THR A 1 219 ? 5.963 4.694 -5.544 1.00 89.00 219 THR A CA 1
ATOM 1700 C C . THR A 1 219 ? 5.583 4.803 -7.016 1.00 89.00 219 THR A C 1
ATOM 1702 O O . THR A 1 219 ? 5.723 3.826 -7.745 1.00 89.00 219 THR A O 1
ATOM 1705 N N . THR A 1 220 ? 5.158 5.977 -7.484 1.00 89.12 220 THR A N 1
ATOM 1706 C CA . THR A 1 220 ? 4.795 6.186 -8.896 1.00 89.12 220 THR A CA 1
ATOM 1707 C C . THR A 1 220 ? 6.000 6.114 -9.830 1.00 89.12 220 THR A C 1
ATOM 1709 O O . THR A 1 220 ? 5.866 5.540 -10.907 1.00 89.12 220 THR A O 1
ATOM 1712 N N . ALA A 1 221 ? 7.181 6.591 -9.419 1.00 90.75 221 ALA A N 1
ATOM 1713 C CA . ALA A 1 221 ? 8.415 6.437 -10.194 1.00 90.75 221 ALA A CA 1
ATOM 1714 C C . ALA A 1 221 ? 8.786 4.963 -10.367 1.00 90.75 221 ALA A C 1
ATOM 1716 O O . ALA A 1 221 ? 9.072 4.524 -11.478 1.00 90.75 221 ALA A O 1
ATOM 1717 N N . TRP A 1 222 ? 8.699 4.171 -9.294 1.00 89.81 222 TRP A N 1
ATOM 1718 C CA . TRP A 1 222 ? 8.944 2.734 -9.383 1.00 89.81 222 TRP A CA 1
ATOM 1719 C C . TRP A 1 222 ? 7.896 2.006 -10.247 1.00 89.81 222 TRP A C 1
ATOM 1721 O O . TRP A 1 222 ? 8.247 1.162 -11.064 1.00 89.81 222 TRP A O 1
ATOM 1731 N N . VAL A 1 223 ? 6.610 2.356 -10.143 1.00 89.06 223 VAL A N 1
ATOM 1732 C CA . VAL A 1 223 ? 5.567 1.785 -11.020 1.00 89.06 223 VAL A CA 1
ATOM 1733 C C . VAL A 1 223 ? 5.818 2.135 -12.488 1.00 89.06 223 VAL A C 1
ATOM 1735 O O . VAL A 1 223 ? 5.682 1.277 -13.360 1.00 89.06 223 VAL A O 1
ATOM 1738 N N . LEU A 1 224 ? 6.200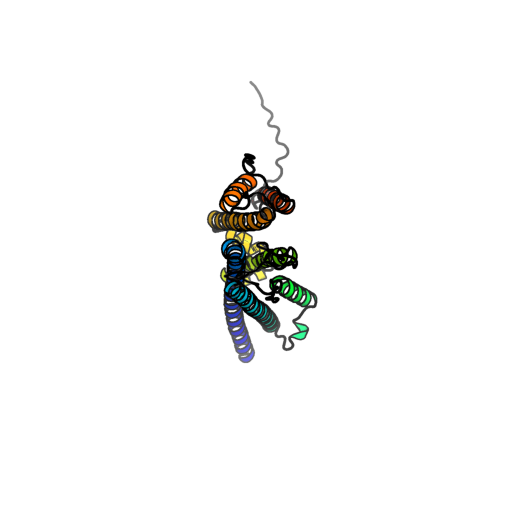 3.383 -12.765 1.00 88.81 224 LEU A N 1
ATOM 1739 C CA . LEU A 1 224 ? 6.506 3.842 -14.114 1.00 88.81 224 LEU A CA 1
ATOM 1740 C C . LEU A 1 224 ? 7.743 3.138 -14.680 1.00 88.81 224 LEU A C 1
ATOM 1742 O O . LEU A 1 224 ? 7.728 2.747 -15.844 1.00 88.81 224 LEU A O 1
ATOM 1746 N N . SER A 1 225 ? 8.780 2.914 -13.866 1.00 86.88 225 SER A N 1
ATOM 1747 C CA . SER A 1 225 ? 9.976 2.197 -14.320 1.00 86.88 225 SER A CA 1
ATOM 1748 C C . SER A 1 225 ? 9.650 0.746 -14.668 1.00 86.88 225 SER A C 1
ATOM 1750 O O . SER A 1 225 ? 10.096 0.250 -15.698 1.00 86.88 225 SER A O 1
ATOM 1752 N N . VAL A 1 226 ? 8.788 0.080 -13.892 1.00 83.00 226 VAL A N 1
ATOM 1753 C CA . VAL A 1 226 ? 8.290 -1.266 -14.220 1.00 83.00 226 VAL A CA 1
ATOM 1754 C C . VAL A 1 226 ? 7.471 -1.274 -15.516 1.00 83.00 226 VAL A C 1
ATOM 1756 O O . VAL A 1 226 ? 7.624 -2.196 -16.318 1.00 83.00 226 VAL A O 1
ATOM 1759 N N . ALA A 1 227 ? 6.629 -0.263 -15.746 1.00 83.44 227 ALA A N 1
ATOM 1760 C CA . ALA A 1 227 ? 5.816 -0.158 -16.958 1.00 83.44 227 ALA A CA 1
ATOM 1761 C C . ALA A 1 227 ? 6.664 0.081 -18.220 1.00 83.44 227 ALA A C 1
ATOM 1763 O O . ALA A 1 227 ? 6.451 -0.577 -19.237 1.00 83.44 227 ALA A O 1
ATOM 1764 N N . GLU A 1 228 ? 7.646 0.983 -18.148 1.00 83.81 228 GLU A N 1
ATOM 1765 C CA . GLU A 1 228 ? 8.494 1.358 -19.287 1.00 83.81 228 GLU A CA 1
ATOM 1766 C C . GLU A 1 228 ? 9.604 0.342 -19.578 1.00 83.81 228 GLU A C 1
ATOM 1768 O O . GLU A 1 228 ? 10.067 0.269 -20.712 1.00 83.81 228 GLU A O 1
ATOM 1773 N N . ARG A 1 229 ? 9.983 -0.519 -18.620 1.00 75.31 229 ARG A N 1
ATOM 1774 C CA . ARG A 1 229 ? 10.903 -1.645 -18.880 1.00 75.31 229 ARG A CA 1
ATOM 1775 C C . ARG A 1 229 ? 10.393 -2.580 -19.984 1.00 75.31 229 ARG A C 1
ATOM 1777 O O . ARG A 1 229 ? 11.201 -3.207 -20.649 1.00 75.31 229 ARG A O 1
ATOM 1784 N N . GLN A 1 230 ? 9.081 -2.651 -20.217 1.00 62.16 230 GLN A N 1
ATOM 1785 C CA . GLN A 1 230 ? 8.487 -3.453 -21.297 1.00 62.16 230 GLN A CA 1
ATOM 1786 C C . GLN A 1 230 ? 8.726 -2.861 -22.703 1.00 62.16 230 GLN A C 1
ATOM 1788 O O . GLN A 1 230 ? 8.435 -3.518 -2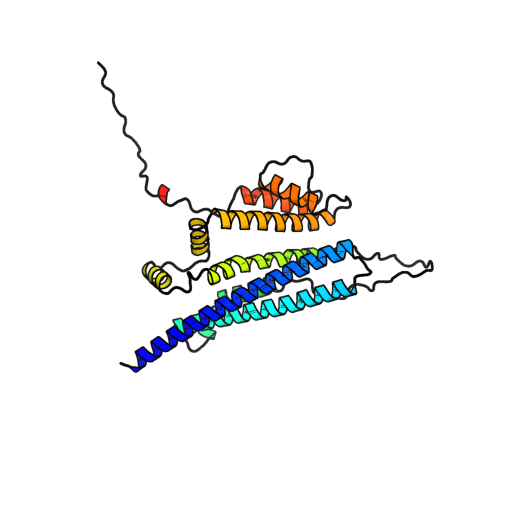3.703 1.00 62.16 230 GLN A O 1
ATOM 1793 N N . ALA A 1 231 ? 9.226 -1.625 -22.807 1.00 61.47 231 ALA A N 1
ATOM 1794 C CA . ALA A 1 231 ? 9.598 -1.014 -24.076 1.00 61.47 231 ALA A CA 1
ATOM 1795 C C . ALA A 1 231 ? 11.040 -1.384 -24.465 1.00 61.47 231 ALA A C 1
ATOM 1797 O O . ALA A 1 231 ? 11.944 -1.419 -23.640 1.00 61.47 231 ALA A O 1
ATOM 1798 N N . VAL A 1 232 ? 11.265 -1.619 -25.760 1.00 53.88 232 VAL A N 1
ATOM 1799 C CA . VAL A 1 232 ? 12.553 -2.070 -26.331 1.00 53.88 232 VAL A CA 1
ATOM 1800 C C . VAL A 1 232 ? 13.684 -1.032 -26.177 1.00 53.88 232 VAL A C 1
ATOM 1802 O O . VAL A 1 232 ? 14.857 -1.381 -26.288 1.00 53.88 232 VAL A O 1
ATOM 1805 N N . ASN A 1 233 ? 13.361 0.231 -25.879 1.00 54.97 233 ASN A N 1
ATOM 1806 C CA . ASN A 1 233 ? 14.342 1.296 -25.675 1.00 54.97 233 ASN A CA 1
ATOM 1807 C C . ASN A 1 233 ? 14.636 1.510 -24.184 1.00 54.97 233 ASN A C 1
ATOM 1809 O O . ASN A 1 233 ? 13.730 1.601 -23.364 1.00 54.97 233 ASN A O 1
ATOM 1813 N N . ALA A 1 234 ? 15.922 1.643 -23.854 1.00 52.75 234 ALA A N 1
ATOM 1814 C CA . ALA A 1 234 ? 16.494 1.707 -22.507 1.00 52.75 234 ALA A CA 1
ATOM 1815 C C . ALA A 1 234 ? 16.150 2.969 -21.672 1.00 52.75 234 ALA A C 1
ATOM 1817 O O . ALA A 1 234 ? 16.941 3.379 -20.831 1.00 52.75 234 ALA A O 1
ATOM 1818 N N . THR A 1 235 ? 14.979 3.581 -21.857 1.00 54.50 235 THR A N 1
ATOM 1819 C CA . THR A 1 235 ? 14.490 4.740 -21.079 1.00 54.50 235 THR A CA 1
ATOM 1820 C C . THR A 1 235 ? 13.775 4.339 -19.775 1.00 54.50 235 THR A C 1
ATOM 1822 O O . THR A 1 235 ? 13.139 5.162 -19.125 1.00 54.50 235 THR A O 1
ATOM 1825 N N . GLY A 1 236 ? 13.837 3.059 -19.389 1.00 60.50 236 GLY A N 1
ATOM 1826 C CA . GLY A 1 236 ? 13.144 2.489 -18.222 1.00 60.50 236 GLY A CA 1
ATOM 1827 C C . GLY A 1 236 ? 13.946 2.490 -16.913 1.00 60.50 236 GLY A C 1
ATOM 1828 O O . GLY A 1 236 ? 13.601 1.754 -15.982 1.00 60.50 236 GLY A O 1
ATOM 1829 N N . HIS A 1 237 ? 15.044 3.248 -16.823 1.00 75.25 237 HIS A N 1
ATOM 1830 C CA . HIS A 1 237 ? 15.833 3.330 -15.593 1.00 75.25 237 HIS A CA 1
ATOM 1831 C C . HIS A 1 237 ? 15.114 4.155 -14.513 1.00 75.25 237 HIS A C 1
ATOM 1833 O O . HIS A 1 237 ? 14.375 5.103 -14.783 1.00 75.25 237 HIS A O 1
ATOM 1839 N N . LEU A 1 238 ? 15.347 3.798 -13.243 1.00 82.00 238 LEU A N 1
ATOM 1840 C CA . LEU A 1 238 ? 14.739 4.496 -12.106 1.00 82.00 238 LEU A CA 1
ATOM 1841 C C . LEU A 1 238 ? 15.131 5.985 -12.070 1.00 82.00 238 LEU A C 1
ATOM 1843 O O . LEU A 1 238 ? 14.320 6.801 -11.653 1.00 82.00 238 LEU A O 1
ATOM 1847 N N . SER A 1 239 ? 16.327 6.348 -12.549 1.00 85.12 239 SER A N 1
ATOM 1848 C CA . SER A 1 239 ? 16.793 7.740 -12.655 1.00 85.12 239 SER A CA 1
ATOM 1849 C C . SER A 1 239 ? 15.842 8.619 -13.463 1.00 85.12 239 SER A C 1
ATOM 1851 O O . SER A 1 239 ? 15.467 9.701 -13.016 1.00 85.12 239 SER A O 1
ATOM 1853 N N . ASP A 1 240 ? 15.411 8.121 -14.618 1.00 88.31 240 ASP A N 1
ATOM 1854 C CA . ASP A 1 240 ? 14.667 8.902 -15.605 1.00 88.31 240 ASP A CA 1
ATOM 1855 C C . ASP A 1 240 ? 13.224 9.081 -15.131 1.00 88.31 240 ASP A C 1
ATOM 1857 O O . ASP A 1 240 ? 12.653 10.168 -15.186 1.00 88.31 240 ASP A O 1
ATOM 1861 N N . THR A 1 241 ? 12.654 8.024 -14.549 1.00 88.06 241 THR A N 1
ATOM 1862 C CA . THR A 1 241 ? 11.318 8.068 -13.937 1.00 88.06 241 THR A CA 1
ATOM 1863 C C . THR A 1 241 ? 11.273 8.918 -12.665 1.00 88.06 241 THR A C 1
ATOM 1865 O O . THR A 1 241 ? 10.283 9.613 -12.435 1.00 88.06 241 THR A O 1
ATOM 1868 N N . LEU A 1 242 ? 12.345 8.929 -11.864 1.00 90.25 242 LEU A N 1
ATOM 1869 C CA . LEU A 1 242 ? 12.455 9.773 -10.672 1.00 90.25 242 LEU A CA 1
ATOM 1870 C C . LEU A 1 242 ? 12.573 11.261 -11.027 1.00 90.25 242 LEU A C 1
ATOM 1872 O O . LEU A 1 242 ? 12.162 12.100 -10.232 1.00 90.25 242 LEU A O 1
ATOM 1876 N N . TRP A 1 243 ? 13.096 11.588 -12.210 1.00 90.75 243 TRP A N 1
ATOM 1877 C CA . TRP A 1 243 ? 13.087 12.943 -12.766 1.00 90.75 243 TRP A CA 1
ATOM 1878 C C . TRP A 1 243 ? 11.719 13.307 -13.364 1.00 90.75 243 TRP A C 1
ATOM 1880 O O . TRP A 1 243 ? 11.146 14.351 -13.044 1.00 90.75 243 TRP A O 1
ATOM 1890 N N . LEU A 1 244 ? 11.147 12.407 -14.168 1.00 90.56 244 LEU A N 1
ATOM 1891 C CA . LEU A 1 244 ? 9.894 12.629 -14.887 1.00 90.56 244 LEU A CA 1
ATOM 1892 C C . LEU A 1 244 ? 8.691 12.834 -13.954 1.00 90.56 244 LEU A C 1
ATOM 1894 O O . LEU A 1 244 ? 7.863 13.711 -14.209 1.00 90.56 244 LEU A O 1
ATOM 1898 N N . ILE A 1 245 ? 8.577 12.053 -12.875 1.00 91.81 245 ILE A N 1
ATOM 1899 C CA . ILE A 1 245 ? 7.414 12.082 -1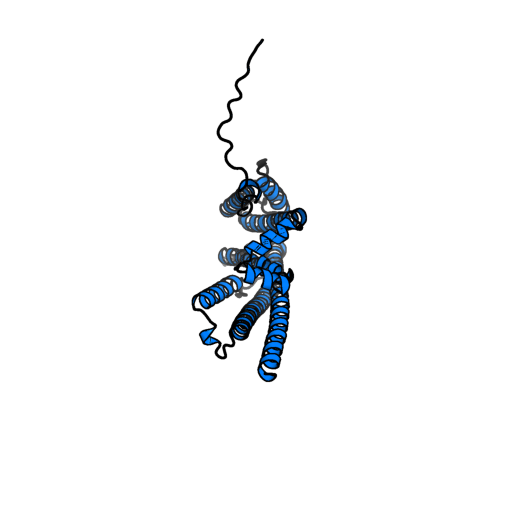1.973 1.00 91.81 245 ILE A CA 1
ATOM 1900 C C . ILE A 1 245 ? 7.246 13.431 -11.252 1.00 91.81 245 ILE A C 1
ATOM 1902 O O . ILE A 1 245 ? 6.156 13.995 -11.334 1.00 91.81 245 ILE A O 1
ATOM 1906 N N . PRO A 1 246 ? 8.265 14.009 -10.587 1.00 91.69 246 PRO A N 1
ATOM 1907 C CA . PRO A 1 246 ? 8.158 15.346 -10.007 1.00 91.69 246 PRO A CA 1
ATOM 1908 C C . PRO A 1 246 ? 7.819 16.425 -11.041 1.00 91.69 246 PRO A C 1
ATOM 1910 O O . PRO A 1 246 ? 7.006 17.299 -10.754 1.00 91.69 246 PRO A O 1
ATOM 1913 N N . ILE A 1 247 ? 8.383 16.354 -12.253 1.00 91.62 247 ILE A N 1
ATOM 1914 C CA . ILE A 1 247 ? 8.109 17.312 -13.340 1.00 91.62 247 ILE A CA 1
ATOM 1915 C C . ILE A 1 247 ? 6.656 17.231 -13.811 1.00 91.62 247 ILE A C 1
ATOM 1917 O O . ILE A 1 247 ? 6.023 18.267 -14.029 1.00 91.62 247 ILE A O 1
ATOM 1921 N N . THR A 1 248 ? 6.116 16.018 -13.958 1.00 91.31 248 THR A N 1
ATOM 1922 C CA . THR A 1 248 ? 4.701 15.813 -14.312 1.00 91.31 248 THR A CA 1
ATOM 1923 C C . THR A 1 248 ? 3.775 16.198 -13.166 1.00 91.31 248 THR A C 1
ATOM 1925 O O . THR A 1 248 ? 2.763 16.852 -13.402 1.00 91.31 248 THR A O 1
ATOM 1928 N N . PHE A 1 249 ? 4.138 15.871 -11.925 1.00 89.25 249 PHE A N 1
ATOM 1929 C CA . PHE A 1 249 ? 3.397 16.267 -10.728 1.00 89.25 249 PHE A CA 1
ATOM 1930 C C . PHE A 1 249 ? 3.309 17.798 -10.613 1.00 89.25 249 PHE A C 1
ATOM 1932 O O . PHE A 1 249 ? 2.232 18.357 -10.435 1.00 89.25 249 PHE A O 1
ATOM 1939 N N . LEU A 1 250 ? 4.427 18.502 -10.799 1.00 89.88 250 LEU A N 1
ATOM 1940 C CA . LEU A 1 250 ? 4.484 19.967 -10.787 1.00 89.88 250 LEU A CA 1
ATOM 1941 C C . LEU A 1 250 ? 3.937 20.615 -12.068 1.00 89.88 250 LEU A C 1
ATOM 1943 O O . LEU A 1 250 ? 3.961 21.838 -12.185 1.00 89.88 250 LEU A O 1
ATOM 1947 N N . THR A 1 251 ? 3.433 19.827 -13.024 1.00 90.00 251 THR A N 1
ATOM 1948 C CA . THR A 1 251 ? 2.879 20.300 -14.304 1.00 90.00 251 THR A CA 1
ATOM 1949 C C . THR A 1 251 ? 3.847 21.164 -15.130 1.00 90.00 251 THR A C 1
ATOM 1951 O O . THR A 1 251 ? 3.413 22.026 -15.884 1.00 90.00 251 THR A O 1
ATOM 1954 N N . ILE A 1 252 ? 5.162 20.931 -15.004 1.00 92.44 252 ILE A N 1
ATOM 1955 C CA . ILE A 1 252 ? 6.200 21.664 -15.754 1.00 92.44 252 ILE A CA 1
ATOM 1956 C C . ILE A 1 252 ? 6.328 21.099 -17.175 1.00 92.44 252 ILE A C 1
ATOM 1958 O O . ILE A 1 252 ? 6.266 21.844 -18.144 1.00 92.44 252 ILE A O 1
ATOM 1962 N N . GLY A 1 253 ? 6.489 19.776 -17.291 1.00 87.62 253 GLY A N 1
ATOM 1963 C CA . GLY A 1 253 ? 6.471 19.057 -18.569 1.00 87.62 253 GLY A CA 1
ATOM 1964 C C . GLY A 1 253 ? 7.526 19.493 -19.597 1.00 87.62 253 GLY A C 1
ATOM 1965 O O . GLY A 1 253 ? 7.156 19.854 -20.708 1.00 87.62 253 GLY A O 1
ATOM 1966 N N . TYR A 1 254 ? 8.824 19.414 -19.270 1.00 87.75 254 TYR A N 1
ATOM 1967 C CA . TYR A 1 254 ? 9.910 19.776 -20.203 1.00 87.75 254 TYR A CA 1
ATOM 1968 C C . TYR A 1 254 ? 9.911 18.973 -21.516 1.00 87.75 254 TYR A C 1
ATOM 1970 O O . TYR A 1 254 ? 10.301 19.508 -22.551 1.00 87.75 254 TYR A O 1
ATOM 1978 N N . GLY A 1 255 ? 9.467 17.710 -21.482 1.00 85.88 255 GLY A N 1
ATOM 1979 C CA . GLY A 1 255 ? 9.375 16.846 -22.667 1.00 85.88 255 GLY A CA 1
ATOM 1980 C C . GLY A 1 255 ? 10.694 16.189 -23.090 1.00 85.88 255 GLY A C 1
ATOM 1981 O O . GLY A 1 255 ? 10.776 15.648 -24.188 1.00 85.88 255 GLY A O 1
ATOM 1982 N N . ASP A 1 256 ? 11.708 16.220 -22.227 1.00 85.94 256 ASP A N 1
ATOM 1983 C CA . ASP A 1 256 ? 13.003 15.549 -22.379 1.00 85.94 256 A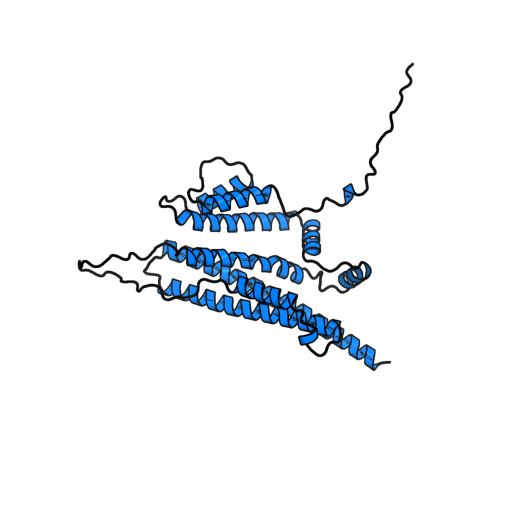SP A CA 1
ATOM 1984 C C . ASP A 1 256 ? 12.897 14.023 -22.232 1.00 85.94 256 ASP A C 1
ATOM 1986 O O . ASP A 1 256 ? 13.496 13.277 -23.005 1.00 85.94 256 ASP A O 1
ATOM 1990 N N . VAL A 1 257 ? 12.087 13.559 -21.277 1.00 86.56 257 VAL A N 1
ATOM 1991 C CA . VAL A 1 257 ? 11.733 12.146 -21.087 1.00 86.56 257 VAL A CA 1
ATOM 1992 C C . VAL A 1 257 ? 10.214 12.005 -21.170 1.00 86.56 257 VAL A C 1
ATOM 1994 O O . VAL A 1 257 ? 9.475 12.728 -20.504 1.00 86.56 257 VAL A O 1
ATOM 1997 N N . VAL A 1 258 ? 9.724 11.072 -21.989 1.00 86.31 258 VAL A N 1
ATOM 1998 C CA . VAL A 1 258 ? 8.286 10.865 -22.233 1.00 86.31 258 VAL A CA 1
ATOM 1999 C C . VAL A 1 258 ? 7.971 9.367 -22.176 1.00 86.31 258 VAL A C 1
ATOM 2001 O O . VAL A 1 258 ? 8.737 8.583 -22.740 1.00 86.31 258 VAL A O 1
ATOM 2004 N N . PRO A 1 259 ? 6.863 8.939 -21.534 1.00 86.19 259 PRO A N 1
ATOM 2005 C CA . PRO A 1 259 ? 6.489 7.528 -21.496 1.00 86.19 259 PRO A CA 1
ATOM 2006 C C . PRO A 1 259 ? 6.147 7.008 -22.898 1.00 86.19 259 PRO A C 1
ATOM 2008 O O . PRO A 1 259 ? 5.278 7.554 -23.593 1.00 86.19 259 PRO A O 1
ATOM 2011 N N . GLY A 1 260 ? 6.809 5.927 -23.305 1.00 83.50 260 GLY A N 1
ATOM 2012 C CA . GLY A 1 260 ? 6.572 5.265 -24.583 1.00 83.50 260 GLY A CA 1
ATOM 2013 C C . GLY A 1 260 ? 5.392 4.296 -24.528 1.00 83.50 260 GLY A C 1
ATOM 2014 O O . GLY A 1 260 ? 4.667 4.146 -25.516 1.00 83.50 260 GLY A O 1
ATOM 2015 N N . THR A 1 261 ? 5.150 3.668 -23.373 1.00 85.94 261 THR A N 1
ATOM 2016 C CA . THR A 1 261 ? 4.125 2.627 -23.223 1.00 85.94 261 THR A CA 1
ATOM 2017 C C . THR A 1 261 ? 2.742 3.196 -22.896 1.00 85.94 261 THR A C 1
ATOM 2019 O O . THR A 1 261 ? 2.594 4.253 -22.280 1.00 85.94 261 THR A O 1
ATOM 2022 N N . MET A 1 262 ? 1.683 2.466 -23.268 1.00 87.44 262 MET A N 1
ATOM 2023 C CA . MET A 1 262 ? 0.310 2.831 -22.883 1.00 87.44 262 MET A CA 1
ATOM 2024 C C . MET A 1 262 ? 0.123 2.849 -21.360 1.00 87.44 262 MET A C 1
ATOM 2026 O O . MET A 1 262 ? -0.551 3.733 -20.837 1.00 87.44 262 MET A O 1
ATOM 2030 N N . TRP A 1 263 ? 0.756 1.916 -20.644 1.00 85.50 263 TRP A N 1
ATOM 2031 C CA . TRP A 1 263 ? 0.716 1.860 -19.183 1.00 85.50 263 TRP A CA 1
ATOM 2032 C C . TRP A 1 263 ? 1.430 3.051 -18.541 1.00 85.50 263 TRP A C 1
ATOM 2034 O O . TRP A 1 263 ? 0.875 3.665 -17.632 1.00 85.50 263 TRP A O 1
ATOM 2044 N N . GLY A 1 264 ? 2.601 3.443 -19.050 1.00 87.19 264 GLY A N 1
ATOM 2045 C CA . GLY A 1 264 ? 3.316 4.625 -18.572 1.00 87.19 264 GLY A CA 1
ATOM 2046 C C . GLY A 1 264 ? 2.526 5.918 -18.780 1.00 87.19 264 GLY A C 1
ATOM 2047 O O . GLY A 1 264 ? 2.444 6.745 -17.874 1.00 87.19 264 GLY A O 1
ATOM 2048 N N . LYS A 1 265 ? 1.836 6.057 -19.921 1.00 90.06 265 LYS A N 1
ATOM 2049 C CA . LYS A 1 265 ? 0.935 7.196 -20.177 1.00 90.06 265 LYS A CA 1
ATOM 2050 C C . LYS A 1 265 ? -0.213 7.277 -19.168 1.00 90.06 265 LYS A C 1
ATOM 2052 O O . LYS A 1 265 ? -0.513 8.369 -18.690 1.00 90.06 265 LYS A O 1
ATOM 2057 N N . ILE A 1 266 ? -0.828 6.143 -18.815 1.00 90.94 266 ILE A N 1
ATOM 2058 C CA . ILE A 1 266 ? -1.880 6.089 -17.783 1.00 90.94 266 ILE A CA 1
ATOM 2059 C C . ILE A 1 266 ? -1.321 6.536 -16.427 1.00 90.94 266 ILE A C 1
ATOM 2061 O O . ILE A 1 266 ? -1.942 7.355 -15.753 1.00 90.94 266 ILE A O 1
ATOM 2065 N N . VAL A 1 267 ? -0.134 6.053 -16.045 1.00 89.94 267 VAL A N 1
ATOM 2066 C CA . VAL A 1 267 ? 0.520 6.436 -14.783 1.00 89.94 267 VAL A CA 1
ATOM 2067 C C . VAL A 1 267 ? 0.804 7.940 -14.745 1.00 89.94 267 VAL A C 1
ATOM 2069 O O . VAL A 1 267 ? 0.434 8.596 -13.774 1.00 89.94 267 VAL A O 1
ATOM 2072 N N . CYS A 1 268 ? 1.379 8.515 -15.805 1.00 89.50 268 CYS A N 1
ATOM 2073 C CA . CYS A 1 268 ? 1.636 9.957 -15.887 1.00 89.50 268 CYS A CA 1
ATOM 2074 C C . CYS A 1 268 ? 0.348 10.795 -15.834 1.00 89.50 268 CYS A C 1
ATOM 2076 O O . CYS A 1 268 ? 0.325 11.827 -15.160 1.00 89.50 268 CYS A O 1
ATOM 2078 N N . LEU A 1 269 ? -0.732 10.345 -16.485 1.00 90.25 269 LEU A N 1
ATOM 2079 C CA . LEU A 1 269 ? -2.039 11.002 -16.405 1.00 90.25 269 LEU A CA 1
ATOM 2080 C C . LEU A 1 269 ? -2.569 11.009 -14.964 1.00 90.25 269 LEU A C 1
ATOM 2082 O O . LEU A 1 269 ? -2.988 12.054 -14.468 1.00 90.25 269 LEU A O 1
ATOM 2086 N N . CYS A 1 270 ? -2.513 9.867 -14.272 1.00 88.81 270 CYS A N 1
ATOM 2087 C CA . CYS A 1 270 ? -2.914 9.775 -12.869 1.00 88.81 270 CYS A CA 1
ATOM 2088 C C . CYS A 1 270 ? -2.077 10.704 -11.978 1.00 88.81 270 CYS A C 1
ATOM 2090 O O . CYS A 1 270 ? -2.648 11.435 -11.170 1.00 88.81 270 CYS A O 1
ATOM 2092 N N . THR A 1 271 ? -0.753 10.740 -12.160 1.00 88.44 271 THR A N 1
ATOM 2093 C CA . THR A 1 271 ? 0.152 11.628 -11.410 1.00 88.44 271 THR A CA 1
ATOM 2094 C C . THR A 1 271 ? -0.207 13.106 -11.592 1.00 88.44 271 THR A C 1
ATOM 2096 O O . THR A 1 271 ? -0.210 13.850 -10.612 1.00 88.44 271 THR A O 1
ATOM 2099 N N . GLY A 1 272 ? -0.561 13.531 -12.810 1.00 86.25 272 GLY A N 1
ATOM 2100 C CA . GLY A 1 272 ? -0.999 14.905 -13.085 1.00 86.25 272 GLY A CA 1
ATOM 2101 C C . GLY A 1 272 ? -2.360 15.254 -12.468 1.00 86.25 272 GLY A C 1
ATOM 2102 O O . GLY A 1 272 ? -2.539 16.342 -11.931 1.00 86.25 272 GLY A O 1
ATOM 2103 N N . VAL A 1 273 ? -3.326 14.330 -12.468 1.00 87.00 273 VAL A N 1
ATOM 2104 C CA . VAL A 1 273 ? -4.647 14.568 -11.845 1.00 87.00 273 VAL A CA 1
ATOM 2105 C C . VAL A 1 273 ? -4.546 14.669 -10.320 1.00 87.00 273 VAL A C 1
ATOM 2107 O O . VAL A 1 273 ? -5.256 15.461 -9.697 1.00 87.00 273 VAL A O 1
ATOM 2110 N N . MET A 1 274 ? -3.642 13.903 -9.703 1.00 82.50 274 MET A N 1
ATOM 2111 C CA . MET A 1 274 ? -3.432 13.915 -8.251 1.00 82.50 274 MET A CA 1
ATOM 2112 C C . MET A 1 274 ? -3.015 15.288 -7.705 1.00 82.50 274 MET A C 1
ATOM 2114 O O . MET A 1 274 ? -3.232 15.554 -6.522 1.00 82.50 274 MET A O 1
ATOM 2118 N N . THR A 1 275 ? -2.444 16.166 -8.535 1.00 72.12 275 THR A N 1
ATOM 2119 C CA . THR A 1 275 ? -2.052 17.524 -8.123 1.00 72.12 275 THR A CA 1
ATOM 2120 C C . THR A 1 275 ? -3.169 18.536 -8.274 1.00 72.12 275 THR A C 1
ATOM 2122 O O . THR A 1 275 ? -3.269 19.449 -7.460 1.00 72.12 275 THR A O 1
ATOM 2125 N N . GLN A 1 276 ? -4.038 18.350 -9.268 1.00 62.91 276 GLN A N 1
ATOM 2126 C CA . GLN A 1 276 ? -5.209 19.199 -9.490 1.00 62.91 276 GLN A CA 1
ATOM 2127 C C . GLN A 1 276 ? -6.316 18.927 -8.467 1.00 62.91 276 GLN A C 1
ATOM 2129 O O . GLN A 1 276 ? -7.012 19.846 -8.042 1.00 62.91 276 GLN A O 1
ATOM 2134 N N . HIS A 1 277 ? -6.438 17.675 -8.020 1.00 62.25 277 HIS A N 1
ATOM 2135 C CA . HIS A 1 277 ? -7.319 17.279 -6.927 1.00 62.25 277 HIS A CA 1
ATOM 2136 C C . HIS A 1 277 ? -6.507 16.718 -5.759 1.00 62.25 277 HIS A C 1
ATOM 2138 O O . HIS A 1 277 ? -6.532 15.506 -5.512 1.00 62.25 277 HIS A O 1
ATOM 2144 N N . PRO A 1 278 ? -5.815 17.569 -4.978 1.00 54.91 278 PRO A N 1
ATOM 2145 C CA . PRO A 1 278 ? -5.361 17.113 -3.681 1.00 54.91 278 PRO A CA 1
ATOM 2146 C C . PRO A 1 278 ? -6.631 16.731 -2.902 1.00 54.91 278 PRO A C 1
ATOM 2148 O O . PRO A 1 278 ? -7.575 17.514 -2.880 1.00 54.91 278 PRO A O 1
ATOM 2151 N N . MET A 1 279 ? -6.686 15.491 -2.395 1.00 51.25 279 MET A N 1
ATOM 2152 C CA . MET A 1 279 ? -7.677 14.905 -1.464 1.00 51.25 279 MET A CA 1
ATOM 2153 C C . MET A 1 279 ? -8.840 15.831 -1.084 1.00 51.25 279 MET A C 1
ATOM 2155 O O . MET A 1 279 ? -8.535 16.869 -0.513 1.00 51.25 279 MET A O 1
ATOM 2159 N N . PRO A 1 280 ? -10.128 15.458 -1.260 1.00 43.47 280 PRO A N 1
ATOM 2160 C CA . PRO A 1 280 ? -11.266 16.381 -1.193 1.00 43.47 280 PRO A CA 1
ATOM 2161 C C . PRO A 1 280 ? -11.175 17.294 0.028 1.00 43.47 280 PRO A C 1
ATOM 2163 O O . PRO A 1 280 ? -11.538 16.909 1.136 1.00 43.47 280 PRO A O 1
ATOM 2166 N N . TRP A 1 281 ? -10.625 18.491 -0.164 1.00 43.44 281 TRP A N 1
ATOM 2167 C CA . TRP A 1 281 ? -10.454 19.447 0.909 1.00 43.44 281 TRP A CA 1
ATOM 2168 C C . TRP A 1 281 ? -11.856 19.942 1.235 1.00 43.44 281 TRP A C 1
ATOM 2170 O O . TRP A 1 281 ? -12.503 20.525 0.364 1.00 43.44 281 TRP A O 1
ATOM 2180 N N . PRO A 1 282 ? -12.382 19.711 2.448 1.00 41.41 282 PRO A N 1
ATOM 2181 C CA . PRO A 1 282 ? -13.527 20.489 2.856 1.00 41.41 282 PRO A CA 1
ATOM 2182 C C . PRO A 1 282 ? -13.033 21.939 2.967 1.00 41.41 282 PRO A C 1
ATOM 2184 O O . PRO A 1 282 ? -11.933 22.146 3.500 1.00 41.41 282 PRO A O 1
ATOM 2187 N N . PRO A 1 283 ? -13.808 22.925 2.486 1.00 36.94 283 PRO A N 1
ATOM 2188 C CA . PRO A 1 283 ? -13.430 24.319 2.615 1.00 36.94 283 PRO A CA 1
ATOM 2189 C C . PRO A 1 283 ? -13.137 24.639 4.088 1.00 36.94 283 PRO A C 1
ATOM 2191 O O . PRO A 1 283 ? -13.710 24.018 5.002 1.00 36.94 283 PRO A O 1
ATOM 2194 N N . PRO A 1 284 ? -12.197 25.556 4.347 1.00 39.38 284 PRO A N 1
ATOM 2195 C CA . PRO A 1 284 ? -11.902 25.974 5.701 1.00 39.38 284 PRO A CA 1
ATOM 2196 C C . PRO A 1 284 ? -13.182 26.525 6.362 1.00 39.38 284 PRO A C 1
ATOM 2198 O O . PRO A 1 284 ? -13.994 27.175 5.708 1.00 39.38 284 PRO A O 1
ATOM 2201 N N . PRO A 1 285 ? -13.394 26.281 7.668 1.00 45.38 285 PRO A N 1
ATOM 2202 C CA . PRO A 1 285 ? -14.637 26.639 8.356 1.00 45.38 285 PRO A CA 1
ATOM 2203 C C . PRO A 1 285 ? -14.914 28.153 8.449 1.00 45.38 285 PRO A C 1
ATOM 2205 O O . PRO A 1 285 ? -15.950 28.531 8.989 1.00 45.38 285 PRO A O 1
ATOM 2208 N N . TYR A 1 286 ? -14.027 29.020 7.948 1.00 41.59 286 TYR A N 1
ATOM 2209 C CA . TYR A 1 286 ? -14.215 30.471 8.008 1.00 41.59 286 TYR A CA 1
ATOM 2210 C C . TYR A 1 286 ? -15.153 31.027 6.924 1.00 41.59 286 TYR A C 1
ATOM 2212 O O . TYR A 1 286 ? -15.608 32.156 7.067 1.00 41.59 286 TYR A O 1
ATOM 2220 N N . GLU A 1 287 ? -15.513 30.260 5.888 1.00 35.53 287 GLU A N 1
ATOM 2221 C CA . GLU A 1 287 ? -16.470 30.733 4.866 1.00 35.53 287 GLU A CA 1
ATOM 2222 C C . GLU A 1 287 ? -17.947 30.534 5.243 1.00 35.53 287 GLU A C 1
ATOM 2224 O O . GLU A 1 287 ? -18.835 30.979 4.525 1.00 35.53 287 GLU A O 1
ATOM 2229 N N . ILE A 1 288 ? -18.243 29.927 6.398 1.00 42.09 288 ILE A N 1
ATOM 2230 C CA . ILE A 1 288 ? -19.630 29.716 6.859 1.00 42.09 288 ILE A CA 1
ATOM 2231 C C . ILE A 1 288 ? -20.166 30.936 7.647 1.00 42.09 288 ILE A C 1
ATOM 2233 O O . ILE A 1 288 ? -21.344 30.982 7.987 1.00 42.09 288 ILE A O 1
ATOM 2237 N N . TRP A 1 289 ? -19.336 31.958 7.905 1.00 34.91 289 TRP A N 1
ATOM 2238 C CA . TRP A 1 289 ? -19.698 33.110 8.752 1.00 34.91 289 TRP A CA 1
ATOM 2239 C C . TRP A 1 289 ? -19.645 34.487 8.084 1.00 34.91 289 TRP A C 1
ATOM 2241 O O . TRP A 1 289 ? -19.823 35.487 8.776 1.00 34.91 289 TRP A O 1
ATOM 2251 N N . LEU A 1 290 ? -19.459 34.580 6.767 1.00 30.22 290 LEU A N 1
ATOM 2252 C CA . LEU A 1 290 ? -19.698 35.844 6.069 1.00 30.22 290 LEU A CA 1
ATOM 2253 C C . LEU A 1 290 ? -21.128 35.837 5.521 1.00 30.22 290 LEU A C 1
ATOM 2255 O O . LEU A 1 290 ? -21.375 35.208 4.490 1.00 30.22 290 LEU A O 1
ATOM 2259 N N . PRO A 1 291 ? -22.096 36.505 6.180 1.00 32.69 291 PRO A N 1
ATOM 2260 C CA . PRO A 1 291 ? -23.329 36.836 5.494 1.00 32.69 291 PRO A CA 1
ATOM 2261 C C . PRO A 1 291 ? -22.950 37.676 4.275 1.00 32.69 291 PRO A C 1
ATOM 2263 O O . PRO A 1 291 ? -22.192 38.638 4.385 1.00 32.69 291 PRO A O 1
ATOM 2266 N N . SER A 1 292 ? -23.471 37.274 3.118 1.00 39.31 292 SER A N 1
ATOM 2267 C CA . SER A 1 292 ? -23.530 38.072 1.897 1.00 39.31 292 SER A CA 1
ATOM 2268 C C . SER A 1 292 ? -23.888 39.521 2.247 1.00 39.31 292 SER A C 1
ATOM 2270 O O . SER A 1 292 ? -25.058 39.834 2.467 1.00 39.31 292 SER A O 1
ATOM 2272 N N . SER A 1 293 ? -22.896 40.413 2.303 1.00 36.59 293 SER A N 1
ATOM 2273 C CA . SER A 1 293 ? -23.105 41.857 2.386 1.00 36.59 293 SER A CA 1
ATOM 2274 C C . SER A 1 293 ? -23.458 42.382 0.998 1.00 36.59 293 SER A C 1
ATOM 2276 O O . SER A 1 293 ? -22.726 43.127 0.350 1.00 36.59 293 SER A O 1
ATOM 2278 N N . SER A 1 294 ? -24.629 41.967 0.527 1.00 40.81 294 SER A N 1
ATOM 2279 C CA . SER A 1 294 ? -25.354 42.667 -0.516 1.00 40.81 294 SER A CA 1
ATOM 2280 C C . SER A 1 294 ? -25.802 44.026 0.028 1.00 40.81 294 SER A C 1
ATOM 2282 O O . SER A 1 294 ? -26.678 44.088 0.887 1.00 40.81 294 SER A O 1
ATOM 2284 N N . GLY A 1 295 ? -25.216 45.097 -0.510 1.00 43.28 295 GLY A N 1
ATOM 2285 C CA . GLY A 1 295 ? -25.845 46.415 -0.611 1.00 43.28 295 GLY A CA 1
ATOM 2286 C C . GLY A 1 295 ? -25.701 47.352 0.587 1.00 43.28 295 GLY A C 1
ATOM 2287 O O . GLY A 1 295 ? -26.606 47.449 1.404 1.00 43.28 295 GLY A O 1
ATOM 2288 N N . ILE A 1 296 ? -24.642 48.168 0.593 1.00 37.53 296 ILE A N 1
ATOM 2289 C CA . ILE A 1 296 ? -24.722 49.546 1.101 1.00 37.53 296 ILE A CA 1
ATOM 2290 C C . ILE A 1 296 ? -24.049 50.461 0.070 1.00 37.53 296 ILE A C 1
ATOM 2292 O O . ILE A 1 296 ? -22.827 50.574 0.008 1.00 37.53 296 ILE A O 1
ATOM 2296 N N . GLN A 1 297 ? -24.873 51.085 -0.774 1.00 38.84 297 GLN A N 1
ATOM 2297 C CA . GLN A 1 297 ? -24.516 52.261 -1.567 1.00 38.84 297 GLN A CA 1
ATOM 2298 C C . GLN A 1 297 ? -24.280 53.426 -0.596 1.00 38.84 297 GLN A C 1
ATOM 2300 O O . GLN A 1 297 ? -25.219 53.910 0.035 1.00 38.84 297 GLN A O 1
ATOM 2305 N N . ALA A 1 298 ? -23.031 53.870 -0.459 1.00 39.00 298 ALA A N 1
ATOM 2306 C CA . ALA A 1 298 ? -22.710 55.104 0.244 1.00 39.00 298 ALA A CA 1
ATOM 2307 C C . ALA A 1 298 ? -22.886 56.286 -0.720 1.00 39.00 298 ALA A C 1
ATOM 2309 O O . ALA A 1 298 ? -22.124 56.460 -1.668 1.00 39.00 298 ALA A O 1
ATOM 2310 N N . ASN A 1 299 ? -23.935 57.064 -0.468 1.00 37.94 299 ASN A N 1
ATOM 2311 C CA . ASN A 1 299 ? -24.244 58.330 -1.117 1.00 37.94 299 ASN A CA 1
ATOM 2312 C C . ASN A 1 299 ? -23.273 59.405 -0.587 1.00 37.94 299 ASN A C 1
ATOM 2314 O O . ASN A 1 299 ? -23.233 59.653 0.618 1.00 37.94 299 ASN A O 1
ATOM 2318 N N . SER A 1 300 ? -22.485 60.030 -1.461 1.00 34.69 300 SER A N 1
ATOM 2319 C CA . SER A 1 300 ? -21.604 61.156 -1.123 1.00 34.69 300 SER A CA 1
ATOM 2320 C C . SER A 1 300 ? -22.337 62.493 -1.293 1.00 34.69 300 SER A C 1
ATOM 2322 O O . SER A 1 300 ? -22.839 62.737 -2.392 1.00 34.69 300 SER A O 1
ATOM 2324 N N . PRO A 1 301 ? -22.355 63.403 -0.303 1.00 44.81 301 PRO A N 1
ATOM 2325 C CA . PRO A 1 301 ? -22.661 64.805 -0.551 1.00 44.81 301 PRO A CA 1
ATOM 2326 C C . PRO A 1 301 ? -21.362 65.594 -0.794 1.00 44.81 301 PRO A C 1
ATOM 2328 O O . PRO A 1 301 ? -20.443 65.556 0.024 1.00 44.81 301 PRO A O 1
ATOM 2331 N N . GLN A 1 302 ? -21.289 66.296 -1.927 1.00 38.22 302 GLN A N 1
ATOM 2332 C CA . GLN A 1 302 ? -20.287 67.338 -2.174 1.00 38.22 302 GLN A CA 1
ATOM 2333 C C . GLN A 1 302 ? -20.643 68.624 -1.415 1.00 38.22 302 GLN A C 1
ATOM 2335 O O . GLN A 1 302 ? -21.825 68.939 -1.255 1.00 38.22 302 GLN A O 1
ATOM 2340 N N . PRO A 1 303 ? -19.623 69.389 -1.018 1.00 46.88 303 PRO A N 1
ATOM 2341 C CA . PRO A 1 303 ? -19.563 70.815 -1.322 1.00 46.88 303 PRO A CA 1
ATOM 2342 C C . PRO A 1 303 ? -18.523 71.132 -2.405 1.00 46.88 303 PRO A C 1
ATOM 2344 O O . PRO A 1 303 ? -17.471 70.451 -2.448 1.00 46.88 303 PRO A O 1
#

Secondary structure (DSSP, 8-state):
-HHHHHHHHHHHHHHHHHHHHHHHHHHHHHHHHHHHHHHHHHHHHHHHHHTGGGHHHHHHHHHHHHHHHHHHHHHHHHHHHHHHHHHHHHHT-S-HHHH--HHHHHHHHHHHHHHH-----PPPPP-----S----S------SS--HHHHHHHHHGGGGGGHHHHHHHHHT-TTT-HHHHHHHHHTT----HHHHHHHHHHHSHHHHHHHHHHHHHHHHHHHHHHHHTTSSSS---HHHHHHHHHHHHTT----SS---SHHHHHHHHHHHHHHHS-TTPPPPGGGGS---------PPPP-

Sequence (303 aa):
MGGELVSGLGALRRRKRLLEQEKSLAGWTLALAGTGIGLMVLHAEMLWFGGCPWVLYLFLVKCMISISTFLLLSLIVAFHAKEVQLFMTDNGLRDWRVALTGRQVAQIVLELVVCGLHPPPVPGPPCVLSSGFPKTAATQSWPSFLDQGEALLSLAMLLRLYLVPRALLLRSGVLLNASYRSIGALNQVRFRHWFVAKLYMNTHPGRLLLCLTLGLWLTTAWVLSVAERQAVNATGHLSDTLWLIPITFLTIGYGDVVPGTMWGKIVCLCTGVMTQHPMPWPPPPYEIWLPSSSGIQANSPQP

InterPro domains:
  IPR013099 Potassium channel domain [PF07885] (213-274)
  IPR015449 Potassium channel, calcium-activated, SK [PF03530] (12-122)
  IPR015449 Potassium channel, calcium-activated, SK [PTHR10153] (11-274)